Protein AF-0000000070583941 (afdb_homodimer)

Nearest PDB structures (foldseek):
  6p5a-assembly1_G  TM=8.541E-01  e=1.358E-01  Drosophila melanogaster
  6p5a-assembly1_G  TM=8.543E-01  e=1.408E-01  Drosophila melanogaster

Radius of gyration: 34.87 Å; Cα contacts (8 Å, |Δi|>4): 207; chains: 2; bounding box: 74×102×85 Å

Structure (mmCIF, N/CA/C/O backbone):
data_AF-0000000070583941-model_v1
#
loop_
_entity.id
_entity.type
_entity.pdbx_description
1 polymer 'Uncharacterized protein'
#
loop_
_atom_site.group_PDB
_atom_site.id
_atom_site.type_symbol
_atom_site.label_atom_id
_atom_site.label_alt_id
_atom_site.label_comp_id
_atom_site.label_asym_id
_atom_site.label_entity_id
_atom_site.label_seq_id
_atom_site.pdbx_PDB_ins_code
_atom_site.Cartn_x
_atom_site.Cartn_y
_atom_site.Cartn_z
_atom_site.occupancy
_atom_site.B_iso_or_equiv
_atom_site.auth_seq_id
_atom_site.auth_comp_id
_atom_site.auth_asym_id
_atom_site.auth_atom_id
_atom_site.pdbx_PDB_model_num
ATOM 1 N N . MET A 1 1 ? 38.812 -68.688 -1.025 1 43.75 1 MET A N 1
ATOM 2 C CA . MET A 1 1 ? 37.375 -68.5 -0.906 1 43.75 1 MET A CA 1
ATOM 3 C C . MET A 1 1 ? 36.906 -67.312 -1.745 1 43.75 1 MET A C 1
ATOM 5 O O . MET A 1 1 ? 37.312 -66.188 -1.486 1 43.75 1 MET A O 1
ATOM 9 N N . VAL A 1 2 ? 36.75 -67.562 -3.08 1 61.72 2 VAL A N 1
ATOM 10 C CA . VAL A 1 2 ? 36.406 -66.562 -4.082 1 61.72 2 VAL A CA 1
ATOM 11 C C . VAL A 1 2 ? 35.031 -65.938 -3.768 1 61.72 2 VAL A C 1
ATOM 13 O O . VAL A 1 2 ? 34.094 -66.688 -3.416 1 61.72 2 VAL A O 1
ATOM 16 N N . PRO A 1 3 ? 34.875 -64.688 -3.438 1 60.69 3 PRO A N 1
ATOM 17 C CA . PRO A 1 3 ? 33.562 -64.062 -3.195 1 60.69 3 PRO A CA 1
ATOM 18 C C . PRO A 1 3 ? 32.594 -64.25 -4.379 1 60.69 3 PRO A C 1
ATOM 20 O O . PRO A 1 3 ? 33 -64.062 -5.531 1 60.69 3 PRO A O 1
ATOM 23 N N . VAL A 1 4 ? 31.531 -65.125 -4.34 1 58.75 4 VAL A N 1
ATOM 24 C CA . VAL A 1 4 ? 30.438 -65.188 -5.309 1 58.75 4 VAL A CA 1
ATOM 25 C C . VAL A 1 4 ? 29.781 -63.844 -5.457 1 58.75 4 VAL A C 1
ATOM 27 O O . VAL A 1 4 ? 29.25 -63.281 -4.488 1 58.75 4 VAL A O 1
ATOM 30 N N . ILE A 1 5 ? 30.234 -63.062 -6.375 1 56.5 5 ILE A N 1
ATOM 31 C CA . ILE A 1 5 ? 29.5 -61.844 -6.742 1 56.5 5 ILE A CA 1
ATOM 32 C C . ILE A 1 5 ? 28.062 -62.188 -7.105 1 56.5 5 ILE A C 1
ATOM 34 O O . ILE A 1 5 ? 27.828 -62.906 -8.086 1 56.5 5 ILE A O 1
ATOM 38 N N . SER A 1 6 ? 27.156 -62.312 -6.156 1 54.44 6 SER A N 1
ATOM 39 C CA . SER A 1 6 ? 25.734 -62.312 -6.512 1 54.44 6 SER A CA 1
ATOM 40 C C . SER A 1 6 ? 25.406 -61.188 -7.477 1 54.44 6 SER A C 1
ATOM 42 O O . SER A 1 6 ? 25.484 -60 -7.113 1 54.44 6 SER A O 1
ATOM 44 N N . VAL A 1 7 ? 25.75 -61.312 -8.711 1 52.47 7 VAL A N 1
ATOM 45 C CA . VAL A 1 7 ? 25.172 -60.375 -9.656 1 52.47 7 VAL A CA 1
ATOM 46 C C . VAL A 1 7 ? 23.688 -60.188 -9.383 1 52.47 7 VAL A C 1
ATOM 48 O O . VAL A 1 7 ? 22.906 -61.125 -9.469 1 52.47 7 VAL A O 1
ATOM 51 N N . SER A 1 8 ? 23.328 -59.375 -8.453 1 52.53 8 SER A N 1
ATOM 52 C CA . SER A 1 8 ? 21.922 -58.938 -8.422 1 52.53 8 SER A CA 1
ATOM 53 C C . SER A 1 8 ? 21.359 -58.781 -9.836 1 52.53 8 SER A C 1
ATOM 55 O O . SER A 1 8 ? 21.859 -57.969 -10.617 1 52.53 8 SER A O 1
ATOM 57 N N . PHE A 1 9 ? 20.953 -59.906 -10.484 1 48.22 9 PHE A N 1
ATOM 58 C CA . PHE A 1 9 ? 20.172 -59.781 -11.703 1 48.22 9 PHE A CA 1
ATOM 59 C C . PHE A 1 9 ? 19.312 -58.531 -11.695 1 48.22 9 PHE A C 1
ATOM 61 O O . PHE A 1 9 ? 18.5 -58.344 -10.789 1 48.22 9 PHE A O 1
ATOM 68 N N . SER A 1 10 ? 19.875 -57.438 -11.984 1 53.38 10 SER A N 1
ATOM 69 C CA . SER A 1 10 ? 19.016 -56.312 -12.344 1 53.38 10 SER A CA 1
ATOM 70 C C . SER A 1 10 ? 17.672 -56.812 -12.875 1 53.38 10 SER A C 1
ATOM 72 O O . SER A 1 10 ? 17.625 -57.656 -13.773 1 53.38 10 SER A O 1
ATOM 74 N N . ALA A 1 11 ? 16.75 -57.125 -12.031 1 52.88 11 ALA A N 1
ATOM 75 C CA . ALA A 1 11 ? 15.398 -57.594 -12.359 1 52.88 11 ALA A CA 1
ATOM 76 C C . ALA A 1 11 ? 14.977 -57.094 -13.742 1 52.88 11 ALA A C 1
ATOM 78 O O . ALA A 1 11 ? 14.844 -55.906 -13.977 1 52.88 11 ALA A O 1
ATOM 79 N N . VAL A 1 12 ? 15.562 -57.562 -14.766 1 58.78 12 VAL A N 1
ATOM 80 C CA . VAL A 1 12 ? 15.117 -57.406 -16.141 1 58.78 12 VAL A CA 1
ATOM 81 C C . VAL A 1 12 ? 13.602 -57.219 -16.188 1 58.78 12 VAL A C 1
ATOM 83 O O . VAL A 1 12 ? 12.852 -58.125 -15.781 1 58.78 12 VAL A O 1
ATOM 86 N N . ARG A 1 13 ? 13.188 -56.125 -15.836 1 66.06 13 ARG A N 1
ATOM 87 C CA . ARG A 1 13 ? 11.758 -55.844 -15.766 1 66.06 13 ARG A CA 1
ATOM 88 C C . ARG A 1 13 ? 11.016 -56.438 -16.953 1 66.06 13 ARG A C 1
ATOM 90 O O . ARG A 1 13 ? 11.383 -56.188 -18.109 1 66.06 13 ARG A O 1
ATOM 97 N N . ARG A 1 14 ? 10.562 -57.594 -16.859 1 76.81 14 ARG A N 1
ATOM 98 C CA . ARG A 1 14 ? 9.734 -58.219 -17.891 1 76.81 14 ARG A CA 1
ATOM 99 C C . ARG A 1 14 ? 8.898 -57.156 -18.609 1 76.81 14 ARG A C 1
ATOM 101 O O . ARG A 1 14 ? 8.445 -56.188 -18 1 76.81 14 ARG A O 1
ATOM 108 N N . PRO A 1 15 ? 8.977 -57.281 -20.016 1 84.62 15 PRO A N 1
ATOM 109 C CA . PRO A 1 15 ? 8.141 -56.344 -20.75 1 84.62 15 PRO A CA 1
ATOM 110 C C . PRO A 1 15 ? 6.688 -56.344 -20.297 1 84.62 15 PRO A C 1
ATOM 112 O O . PRO A 1 15 ? 6.148 -57.406 -19.953 1 84.62 15 PRO A O 1
ATOM 115 N N . PRO A 1 16 ? 6.141 -55.281 -20.062 1 85.69 16 PRO A N 1
ATOM 116 C CA . PRO A 1 16 ? 4.754 -55.219 -19.609 1 85.69 16 PRO A CA 1
ATOM 117 C C . PRO A 1 16 ? 3.773 -55.906 -20.547 1 85.69 16 PRO A C 1
ATOM 119 O O . PRO A 1 16 ? 3.984 -55.906 -21.766 1 85.69 16 PRO A O 1
ATOM 122 N N . THR A 1 17 ? 2.898 -56.625 -19.969 1 91.88 17 THR A N 1
ATOM 123 C CA . THR A 1 17 ? 1.845 -57.281 -20.75 1 91.88 17 THR A CA 1
ATOM 124 C C . THR A 1 17 ? 0.888 -56.219 -21.328 1 91.88 17 THR A C 1
ATOM 126 O O . THR A 1 17 ? 0.939 -55.062 -20.953 1 91.88 17 THR A O 1
ATOM 129 N N . TYR A 1 18 ? 0.153 -56.625 -22.359 1 92.5 18 TYR A N 1
ATOM 130 C CA . TYR A 1 18 ? -0.849 -55.781 -22.984 1 92.5 18 TYR A CA 1
ATOM 131 C C . TYR A 1 18 ? -1.793 -55.188 -21.938 1 92.5 18 TYR A C 1
ATOM 133 O O . TYR A 1 18 ? -2.082 -54 -21.938 1 92.5 18 TYR A O 1
ATOM 141 N N . ASP A 1 19 ? -2.195 -56.062 -20.969 1 91.81 19 ASP A N 1
ATOM 142 C CA . ASP A 1 19 ? -3.123 -55.625 -19.922 1 91.81 19 ASP A CA 1
ATOM 143 C C . ASP A 1 19 ? -2.457 -54.625 -18.969 1 91.81 19 ASP A C 1
ATOM 145 O O . ASP A 1 19 ? -3.086 -53.656 -18.516 1 91.81 19 ASP A O 1
ATOM 149 N N . GLU A 1 20 ? -1.213 -54.875 -18.656 1 92.38 20 GLU A N 1
ATOM 150 C CA . GLU A 1 20 ? -0.464 -53.969 -17.797 1 92.38 20 GLU A CA 1
ATOM 151 C C . GLU A 1 20 ? -0.28 -52.594 -18.438 1 92.38 20 GLU A C 1
ATOM 153 O O . GLU A 1 20 ? -0.387 -51.562 -17.766 1 92.38 20 GLU A O 1
ATOM 158 N N . LEU A 1 21 ? -0.11 -52.562 -19.734 1 91.69 21 LEU A N 1
ATOM 159 C CA . LEU A 1 21 ? 0.068 -51.312 -20.484 1 91.69 21 LEU A CA 1
ATOM 160 C C . LEU A 1 21 ? -1.233 -50.531 -20.531 1 91.69 21 LEU A C 1
ATOM 162 O O . LEU A 1 21 ? -1.226 -49.281 -20.375 1 91.69 21 LEU A O 1
ATOM 166 N N . ARG A 1 22 ? -2.273 -51.281 -20.656 1 91.56 22 ARG A N 1
ATOM 167 C CA . ARG A 1 22 ? -3.582 -50.625 -20.672 1 91.56 22 ARG A CA 1
ATOM 168 C C . ARG A 1 22 ? -3.883 -49.969 -19.328 1 91.56 22 ARG A C 1
ATOM 170 O O . ARG A 1 22 ? -4.391 -48.844 -19.281 1 91.56 22 ARG A O 1
ATOM 177 N N . ARG A 1 23 ? -3.512 -50.656 -18.25 1 93.12 23 ARG A N 1
ATOM 178 C CA . ARG A 1 23 ? -3.713 -50.125 -16.922 1 93.12 23 ARG A CA 1
ATOM 179 C C . ARG A 1 23 ? -2.836 -48.906 -16.688 1 93.12 23 ARG A C 1
ATOM 181 O O . ARG A 1 23 ? -3.283 -47.906 -16.109 1 93.12 23 ARG A O 1
ATOM 188 N N . GLU A 1 24 ? -1.665 -48.969 -17.172 1 93.06 24 GLU A N 1
ATOM 189 C CA . GLU A 1 24 ? -0.729 -47.844 -17.016 1 93.06 24 GLU A CA 1
ATOM 190 C C . GLU A 1 24 ? -1.21 -46.625 -17.781 1 93.06 24 GLU A C 1
ATOM 192 O O . GLU A 1 24 ? -1.126 -45.5 -17.281 1 93.06 24 GLU A O 1
ATOM 197 N N . VAL A 1 25 ? -1.703 -46.812 -18.953 1 92.38 25 VAL A N 1
ATOM 198 C CA . VAL A 1 25 ? -2.219 -45.719 -19.766 1 92.38 25 VAL A CA 1
ATOM 199 C C . VAL A 1 25 ? -3.387 -45.062 -19.047 1 92.38 25 VAL A C 1
ATOM 201 O O . VAL A 1 25 ? -3.457 -43.812 -18.984 1 92.38 25 VAL A O 1
ATOM 204 N N . THR A 1 26 ? -4.227 -45.906 -18.5 1 92.81 26 THR A N 1
ATOM 205 C CA . THR A 1 26 ? -5.375 -45.375 -17.781 1 92.81 26 THR A CA 1
ATOM 206 C C . THR A 1 26 ? -4.926 -44.562 -16.578 1 92.81 26 THR A C 1
ATOM 208 O O . THR A 1 26 ? -5.445 -43.469 -16.328 1 92.81 26 THR A O 1
ATOM 211 N N . THR A 1 27 ? -3.939 -45.062 -15.844 1 93.5 27 THR A N 1
ATOM 212 C CA . THR A 1 27 ? -3.414 -44.406 -14.664 1 93.5 27 THR A CA 1
ATOM 213 C C . THR A 1 27 ? -2.752 -43.062 -15.047 1 93.5 27 THR A C 1
ATOM 215 O O . THR A 1 27 ? -2.984 -42.062 -14.406 1 93.5 27 THR A O 1
ATOM 218 N N . LEU A 1 28 ? -1.983 -43.062 -16.109 1 92.88 28 LEU A N 1
ATOM 219 C CA . LEU A 1 28 ? -1.271 -41.875 -16.547 1 92.88 28 LEU 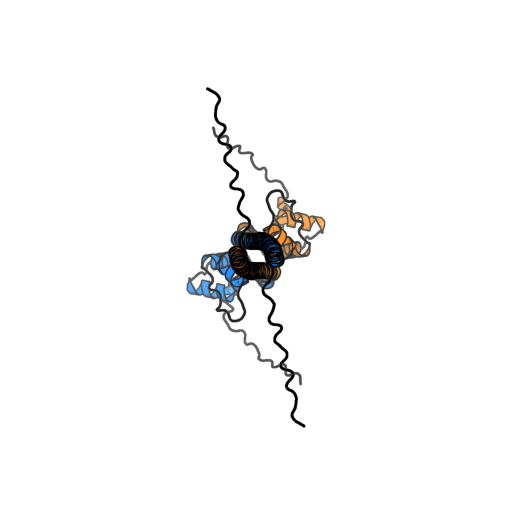A CA 1
ATOM 220 C C . LEU A 1 28 ? -2.244 -40.812 -17.062 1 92.88 28 LEU A C 1
ATOM 222 O O . LEU A 1 28 ? -2.029 -39.625 -16.859 1 92.88 28 LEU A O 1
ATOM 226 N N . LYS A 1 29 ? -3.307 -41.281 -17.688 1 93.19 29 LYS A N 1
ATOM 227 C CA . LYS A 1 29 ? -4.332 -40.344 -18.156 1 93.19 29 LYS A CA 1
ATOM 228 C C . LYS A 1 29 ? -5.027 -39.656 -16.969 1 93.19 29 LYS A C 1
ATOM 230 O O . LYS A 1 29 ? -5.266 -38.438 -17.016 1 93.19 29 LYS A O 1
ATOM 235 N N . GLN A 1 30 ? -5.293 -40.438 -15.945 1 94.69 30 GLN A N 1
ATOM 236 C CA . GLN A 1 30 ? -5.898 -39.875 -14.742 1 94.69 30 GLN A CA 1
ATOM 237 C C . GLN A 1 30 ? -4.949 -38.875 -14.062 1 94.69 30 GLN A C 1
ATOM 239 O O . GLN A 1 30 ? -5.367 -37.812 -13.641 1 94.69 30 GLN A O 1
ATOM 244 N N . GLN A 1 31 ? -3.686 -39.281 -13.977 1 92.38 31 GLN A N 1
ATOM 245 C CA . GLN A 1 31 ? -2.686 -38.406 -13.367 1 92.38 31 GLN A CA 1
ATOM 246 C C . GLN A 1 31 ? -2.564 -37.094 -14.141 1 92.38 31 GLN A C 1
ATOM 248 O O . GLN A 1 31 ? -2.463 -36 -13.539 1 92.38 31 GLN A O 1
ATOM 253 N N . SER A 1 32 ? -2.562 -37.219 -15.469 1 91.38 32 SER A N 1
ATOM 254 C CA . SER A 1 32 ? -2.461 -36.031 -16.312 1 91.38 32 SER A CA 1
ATOM 255 C C . SER A 1 32 ? -3.66 -35.094 -16.109 1 91.38 32 SER A C 1
ATOM 257 O O . SER A 1 32 ? -3.508 -33.875 -16.047 1 91.38 32 SER A O 1
ATOM 259 N N . ALA A 1 33 ? -4.809 -35.688 -15.945 1 93.44 33 ALA A N 1
ATOM 260 C CA . ALA A 1 33 ? -6.02 -34.906 -15.703 1 93.44 33 ALA A CA 1
ATOM 261 C C . ALA A 1 33 ? -5.949 -34.188 -14.352 1 93.44 33 ALA A C 1
ATOM 263 O O . ALA A 1 33 ? -6.34 -33.031 -14.242 1 93.44 33 ALA A O 1
ATOM 264 N N . ASP A 1 34 ? -5.363 -34.844 -13.359 1 94.44 34 ASP A N 1
ATOM 265 C CA . ASP A 1 34 ? -5.215 -34.25 -12.031 1 94.44 34 ASP A CA 1
ATOM 266 C C . ASP A 1 34 ? -4.211 -33.125 -12.055 1 94.44 34 ASP A C 1
ATOM 268 O O . ASP A 1 34 ? -4.457 -32.062 -11.461 1 94.44 34 ASP A O 1
ATOM 272 N N . LEU A 1 35 ? -3.15 -33.344 -12.797 1 91.56 35 LEU A N 1
ATOM 273 C CA . LEU A 1 35 ? -2.125 -32.312 -12.891 1 91.56 35 LEU A CA 1
ATOM 274 C C . LEU A 1 35 ? -2.662 -31.078 -13.602 1 91.56 35 LEU A C 1
ATOM 276 O O . LEU A 1 35 ? -2.354 -29.953 -13.211 1 91.56 35 LEU A O 1
ATOM 280 N N . ARG A 1 36 ? -3.523 -31.375 -14.586 1 91.38 36 ARG A N 1
ATOM 281 C CA . ARG A 1 36 ? -4.121 -30.266 -15.312 1 91.38 36 ARG A CA 1
ATOM 282 C C . ARG A 1 36 ? -5.07 -29.469 -14.422 1 91.38 36 ARG A C 1
ATOM 284 O O . ARG A 1 36 ? -5.113 -28.234 -14.484 1 91.38 36 ARG A O 1
ATOM 291 N N . ARG A 1 37 ? -5.758 -30.109 -13.555 1 93.31 37 ARG A N 1
ATOM 292 C CA . ARG A 1 37 ? -6.645 -29.453 -12.602 1 93.31 37 ARG A CA 1
ATOM 293 C C . ARG A 1 37 ? -5.848 -28.641 -11.586 1 93.31 37 ARG A C 1
ATOM 295 O O . ARG A 1 37 ? -6.207 -27.5 -11.281 1 93.31 37 ARG A O 1
ATOM 302 N N . ASP A 1 38 ? -4.73 -29.203 -11.188 1 89.25 38 ASP A N 1
ATOM 303 C CA . ASP A 1 38 ? -3.871 -28.531 -10.227 1 89.25 38 ASP A CA 1
ATOM 304 C C . ASP A 1 38 ? -3.268 -27.266 -10.828 1 89.25 38 ASP A C 1
ATOM 306 O O . ASP A 1 38 ? -3.186 -26.219 -10.164 1 89.25 38 ASP A O 1
ATOM 310 N N . ILE A 1 39 ? -2.906 -27.391 -12.07 1 87.12 39 ILE A N 1
ATOM 311 C CA . ILE A 1 39 ? -2.324 -26.25 -12.766 1 87.12 39 ILE A CA 1
ATOM 312 C C . ILE A 1 39 ? -3.365 -25.141 -12.891 1 87.12 39 ILE A C 1
ATOM 314 O O . ILE A 1 39 ? -3.061 -23.969 -12.664 1 87.12 39 ILE A O 1
ATOM 318 N N . CYS A 1 40 ? -4.57 -25.562 -13.219 1 87.94 40 CYS A N 1
ATOM 319 C CA . CYS A 1 40 ? -5.652 -24.594 -13.367 1 87.94 40 CYS A CA 1
ATOM 320 C C . CYS A 1 40 ? -5.93 -23.875 -12.047 1 87.94 40 CYS A C 1
ATOM 322 O O . CYS A 1 40 ? -6.078 -22.656 -12.016 1 87.94 40 CYS A O 1
ATOM 324 N N . GLU A 1 41 ? -5.875 -24.562 -10.961 1 88.75 41 GLU A N 1
ATOM 325 C CA . GLU A 1 41 ? -6.125 -23.984 -9.641 1 88.75 41 GLU A CA 1
ATOM 326 C C . GLU A 1 41 ? -4.992 -23.047 -9.227 1 88.75 41 GLU A C 1
ATOM 328 O O . GLU A 1 41 ? -5.238 -21.984 -8.68 1 88.75 41 GLU A O 1
ATOM 333 N N . ALA A 1 42 ? -3.822 -23.484 -9.562 1 84.06 42 ALA A N 1
ATOM 334 C CA . ALA A 1 42 ? -2.666 -22.656 -9.227 1 84.06 42 ALA A CA 1
ATOM 335 C C . ALA A 1 42 ? -2.666 -21.359 -10.039 1 84.06 42 ALA A C 1
ATOM 337 O O . ALA A 1 42 ? -2.326 -20.297 -9.516 1 84.06 42 ALA A O 1
ATOM 338 N N . ALA A 1 43 ? -3.088 -21.516 -11.219 1 84.31 43 ALA A N 1
ATOM 339 C CA . ALA A 1 43 ? -3.156 -20.344 -12.094 1 84.31 43 ALA A CA 1
ATOM 340 C C . ALA A 1 43 ? -4.223 -19.359 -11.617 1 84.31 43 ALA A C 1
ATOM 342 O O . ALA A 1 43 ? -4.02 -18.156 -11.656 1 84.31 43 ALA A O 1
ATOM 343 N N . ARG A 1 44 ? -5.293 -19.906 -11.141 1 87.94 44 ARG A N 1
ATOM 344 C CA . ARG A 1 44 ? -6.371 -19.062 -10.617 1 87.94 44 ARG A CA 1
ATOM 345 C C . ARG A 1 44 ? -5.93 -18.328 -9.359 1 87.94 44 ARG A C 1
ATOM 347 O O . ARG A 1 44 ? -6.211 -17.141 -9.203 1 87.94 44 ARG A O 1
ATOM 354 N N . GLN A 1 45 ? -5.238 -18.953 -8.547 1 85 45 GLN A N 1
ATOM 355 C CA . GLN A 1 45 ? -4.754 -18.344 -7.316 1 85 45 GLN A CA 1
ATOM 356 C C . GLN A 1 45 ? -3.732 -17.25 -7.613 1 85 45 GLN A C 1
ATOM 358 O O . GLN A 1 45 ? -3.777 -16.172 -7.016 1 85 45 GLN A O 1
ATOM 363 N N . ALA A 1 46 ? -2.826 -17.594 -8.547 1 84.19 46 ALA A N 1
ATOM 364 C CA . ALA A 1 46 ? -1.822 -16.609 -8.938 1 84.19 46 ALA A CA 1
ATOM 365 C C . ALA A 1 46 ? -2.479 -15.352 -9.5 1 84.19 46 ALA A C 1
ATOM 367 O O . ALA A 1 46 ? -2.053 -14.234 -9.203 1 84.19 46 ALA A O 1
ATOM 368 N N . ALA A 1 47 ? -3.486 -15.531 -10.25 1 88.62 47 ALA A N 1
ATOM 369 C CA . ALA A 1 47 ? -4.199 -14.406 -10.836 1 88.62 47 ALA A CA 1
ATOM 370 C C . ALA A 1 47 ? -4.879 -13.562 -9.758 1 88.62 47 ALA A C 1
ATOM 372 O O . ALA A 1 47 ? -4.875 -12.328 -9.828 1 88.62 47 ALA A O 1
ATOM 373 N N . ARG A 1 48 ? -5.375 -14.227 -8.789 1 89.5 48 ARG A N 1
ATOM 374 C CA . ARG A 1 48 ? -6.055 -13.547 -7.695 1 89.5 48 ARG A CA 1
ATOM 375 C C . ARG A 1 48 ? -5.078 -12.688 -6.891 1 89.5 48 ARG A C 1
ATOM 377 O O . ARG A 1 48 ? -5.371 -11.539 -6.574 1 89.5 48 ARG A O 1
ATOM 384 N N . VAL A 1 49 ? -3.973 -13.234 -6.664 1 87.88 49 VAL A N 1
ATOM 385 C CA . VAL A 1 49 ? -2.998 -12.531 -5.84 1 87.88 49 VAL A CA 1
ATOM 386 C C . VAL A 1 49 ? -2.385 -11.383 -6.633 1 87.88 49 VAL A C 1
ATOM 388 O O . VAL A 1 49 ? -2.143 -10.305 -6.086 1 87.88 49 VAL A O 1
ATOM 391 N N . LYS A 1 50 ? -2.195 -11.641 -7.859 1 89.19 50 LYS A N 1
ATOM 392 C CA . LYS A 1 50 ? -1.691 -10.578 -8.719 1 89.19 50 LYS A CA 1
ATOM 393 C C . LYS A 1 50 ? -2.672 -9.406 -8.781 1 89.19 50 LYS A C 1
ATOM 395 O O . LYS A 1 50 ? -2.264 -8.242 -8.75 1 89.19 50 LYS A O 1
ATOM 400 N N . ALA A 1 51 ? -3.867 -9.727 -8.867 1 90.69 51 ALA A N 1
ATOM 401 C CA . ALA A 1 51 ? -4.902 -8.695 -8.898 1 90.69 51 ALA A CA 1
ATOM 402 C C . ALA A 1 51 ? -4.945 -7.93 -7.578 1 90.69 51 ALA A C 1
ATOM 404 O O . ALA A 1 51 ? -5.109 -6.707 -7.57 1 90.69 51 ALA A O 1
ATOM 405 N N . ALA A 1 52 ? -4.766 -8.609 -6.539 1 87.44 52 ALA A N 1
ATOM 406 C CA . ALA A 1 52 ? -4.75 -7.977 -5.227 1 87.44 52 ALA A CA 1
ATOM 407 C C . ALA A 1 52 ? -3.568 -7.016 -5.094 1 87.44 52 ALA A C 1
ATOM 409 O O . ALA A 1 52 ? -3.715 -5.91 -4.566 1 87.44 52 ALA A O 1
ATOM 410 N N . LEU A 1 53 ? -2.502 -7.383 -5.594 1 87.44 53 LEU A N 1
ATOM 411 C CA . LEU A 1 53 ? -1.315 -6.535 -5.566 1 87.44 53 LEU A CA 1
ATOM 412 C C . LEU A 1 53 ? -1.522 -5.281 -6.414 1 87.44 53 LEU A C 1
ATOM 414 O O . LEU A 1 53 ? -1.16 -4.18 -6 1 87.44 53 LEU A O 1
ATOM 418 N N . SER A 1 54 ? -2.086 -5.543 -7.531 1 89.62 54 SER A N 1
ATOM 419 C CA . SER A 1 54 ? -2.359 -4.422 -8.422 1 89.62 54 SER A CA 1
ATOM 420 C C . SER A 1 54 ? -3.338 -3.438 -7.789 1 89.62 54 SER A C 1
ATOM 422 O O . SER A 1 54 ? -3.152 -2.221 -7.883 1 89.62 54 SER A O 1
ATOM 424 N N . ARG A 1 55 ? -4.309 -3.938 -7.137 1 88.25 55 ARG A N 1
ATOM 425 C CA . ARG A 1 55 ? -5.297 -3.094 -6.473 1 88.25 55 ARG A CA 1
ATOM 426 C C . ARG A 1 55 ? -4.66 -2.287 -5.344 1 88.25 55 ARG A C 1
ATOM 428 O O . ARG A 1 55 ? -4.953 -1.103 -5.18 1 88.25 55 ARG A O 1
ATOM 435 N N . GLN A 1 56 ? -3.889 -2.904 -4.605 1 86.69 56 GLN A N 1
ATOM 436 C CA . GLN A 1 56 ? -3.195 -2.227 -3.516 1 86.69 56 GLN A CA 1
ATOM 437 C C . GLN A 1 56 ? -2.295 -1.112 -4.043 1 86.69 56 GLN A C 1
ATOM 439 O O . GLN A 1 56 ? -2.244 -0.024 -3.469 1 86.69 56 GLN A O 1
ATOM 444 N N . SER A 1 57 ? -1.621 -1.407 -5.121 1 86.88 57 SER A N 1
ATOM 445 C CA . SER A 1 57 ? -0.75 -0.413 -5.738 1 86.88 57 SER A CA 1
ATOM 446 C C . SER A 1 57 ? -1.552 0.774 -6.262 1 86.88 57 SER A C 1
ATOM 448 O O . SER A 1 57 ? -1.116 1.922 -6.148 1 86.88 57 SER A O 1
ATOM 450 N N . GLU A 1 58 ? -2.668 0.463 -6.797 1 89.62 58 GLU A N 1
ATOM 451 C CA . GLU A 1 58 ? -3.547 1.513 -7.305 1 89.62 58 GLU A CA 1
ATOM 452 C C . GLU A 1 58 ? -4.047 2.408 -6.176 1 89.62 58 GLU A C 1
ATOM 454 O O . GLU A 1 58 ? -4.117 3.629 -6.328 1 89.62 58 GLU A O 1
ATOM 459 N N . ARG A 1 59 ? -4.32 1.858 -5.094 1 88.31 59 ARG A N 1
ATOM 460 C CA . ARG A 1 59 ? -4.809 2.605 -3.941 1 88.31 59 ARG A CA 1
ATOM 461 C C . ARG A 1 59 ? -3.727 3.523 -3.385 1 88.31 59 ARG A C 1
ATOM 463 O O . ARG A 1 59 ? -4.012 4.652 -2.975 1 88.31 59 ARG A O 1
ATOM 470 N N . LEU A 1 60 ? -2.498 3.037 -3.428 1 90.19 60 LEU A N 1
ATOM 471 C CA . LEU A 1 60 ? -1.384 3.865 -2.98 1 90.19 60 LEU A CA 1
ATOM 472 C C . LEU A 1 60 ? -1.212 5.078 -3.887 1 90.19 60 LEU A C 1
ATOM 474 O O . LEU A 1 60 ? -0.905 6.176 -3.412 1 90.19 60 LEU A O 1
ATOM 478 N N . SER A 1 61 ? -1.526 4.836 -5.082 1 91.19 61 SER A N 1
ATOM 479 C CA . SER A 1 61 ? -1.312 5.895 -6.062 1 91.19 61 SER A CA 1
ATOM 480 C C . SER A 1 61 ? -2.389 6.973 -5.957 1 91.19 61 SER A C 1
ATOM 482 O O . SER A 1 61 ? -2.246 8.055 -6.523 1 91.19 61 SER A O 1
ATOM 484 N N . HIS A 1 62 ? -3.424 6.715 -5.176 1 90.06 62 HIS A N 1
ATOM 485 C CA . HIS A 1 62 ? -4.48 7.703 -4.984 1 90.06 62 HIS A CA 1
ATOM 486 C C . HIS A 1 62 ? -4.008 8.852 -4.098 1 90.06 62 HIS A C 1
ATOM 488 O O . HIS A 1 62 ? -4.523 9.969 -4.195 1 90.06 62 HIS A O 1
ATOM 494 N N . PHE A 1 63 ? -2.945 8.461 -3.283 1 94.12 63 PHE A N 1
ATOM 495 C CA . PHE A 1 63 ? -2.584 9.547 -2.373 1 94.12 63 PHE A CA 1
ATOM 496 C C . PHE A 1 63 ? -1.07 9.68 -2.273 1 94.12 63 PHE A C 1
ATOM 498 O O . PHE A 1 63 ? -0.567 10.664 -1.718 1 94.12 63 PHE A O 1
ATOM 505 N N . LEU A 1 64 ? -0.37 8.719 -2.826 1 95.69 64 LEU A N 1
ATOM 506 C CA . LEU A 1 64 ? 1.084 8.828 -2.863 1 95.69 64 LEU A CA 1
ATOM 507 C C . LEU A 1 64 ? 1.581 8.984 -4.297 1 95.69 64 LEU A C 1
ATOM 509 O O . LEU A 1 64 ? 1.119 8.281 -5.199 1 95.69 64 LEU A O 1
ATOM 513 N N . ARG A 1 65 ? 2.502 9.891 -4.41 1 95.94 65 ARG A N 1
ATOM 514 C CA . ARG A 1 65 ? 3.193 10 -5.691 1 95.94 65 ARG A CA 1
ATOM 515 C C . ARG A 1 65 ? 4.238 8.898 -5.844 1 95.94 65 ARG A C 1
ATOM 517 O O . ARG A 1 65 ? 4.586 8.227 -4.875 1 95.94 65 ARG A O 1
ATOM 524 N N . ALA A 1 66 ? 4.773 8.805 -7.078 1 93.94 66 ALA A N 1
ATOM 525 C CA . ALA A 1 66 ? 5.676 7.707 -7.406 1 93.94 66 ALA A CA 1
ATOM 526 C C . ALA A 1 66 ? 6.926 7.742 -6.535 1 93.94 66 ALA A C 1
ATOM 528 O O . ALA A 1 66 ? 7.418 6.699 -6.098 1 93.94 66 ALA A O 1
ATOM 529 N N . ASP A 1 67 ? 7.43 8.891 -6.336 1 96.5 67 ASP A N 1
ATOM 530 C CA . ASP A 1 67 ? 8.641 8.992 -5.523 1 96.5 67 ASP A CA 1
ATOM 531 C C . ASP A 1 67 ? 8.352 8.648 -4.062 1 96.5 67 ASP A C 1
ATOM 533 O O . ASP A 1 67 ? 9.211 8.094 -3.371 1 96.5 67 ASP A O 1
ATOM 537 N N . GLN A 1 68 ? 7.168 8.906 -3.615 1 96.19 68 GLN A N 1
ATOM 538 C CA . GLN A 1 68 ? 6.781 8.531 -2.26 1 96.19 68 GLN A CA 1
ATOM 539 C C . GLN A 1 68 ? 6.648 7.02 -2.123 1 96.19 68 GLN A C 1
ATOM 541 O O . GLN A 1 68 ? 7.07 6.441 -1.118 1 96.19 68 GLN A O 1
ATOM 546 N N . VAL A 1 69 ? 6.113 6.445 -3.139 1 93.12 69 VAL A N 1
ATOM 547 C CA . VAL A 1 69 ? 5.984 4.992 -3.148 1 93.12 69 VAL A CA 1
ATOM 548 C C . VAL A 1 69 ? 7.367 4.348 -3.186 1 93.12 69 VAL A C 1
ATOM 550 O O . VAL A 1 69 ? 7.613 3.35 -2.502 1 93.12 69 VAL A O 1
ATOM 553 N N . GLU A 1 70 ? 8.258 4.918 -3.947 1 91.44 70 GLU A N 1
ATOM 554 C CA . GLU A 1 70 ? 9.625 4.426 -4.004 1 91.44 70 GLU A CA 1
ATOM 555 C C . GLU A 1 70 ? 10.289 4.465 -2.629 1 91.44 70 GLU A C 1
ATOM 557 O O . GLU A 1 70 ? 11.008 3.537 -2.254 1 91.44 70 GLU A O 1
ATOM 562 N N . ARG A 1 71 ? 10.023 5.488 -1.932 1 93.06 71 ARG A N 1
ATOM 563 C CA . ARG A 1 71 ? 10.562 5.625 -0.583 1 93.06 71 ARG A CA 1
ATOM 564 C C . ARG A 1 71 ? 10.062 4.504 0.323 1 93.06 71 ARG A C 1
ATOM 566 O O . ARG A 1 71 ? 10.797 4.012 1.18 1 93.06 71 ARG A O 1
ATOM 573 N N . LEU A 1 72 ? 8.828 4.098 0.137 1 89.38 72 LEU A N 1
ATOM 574 C CA . LEU A 1 72 ? 8.195 3.074 0.96 1 89.38 72 LEU A CA 1
ATOM 575 C C . LEU A 1 72 ? 8.836 1.71 0.719 1 89.38 72 LEU A C 1
ATOM 577 O O . LEU A 1 72 ? 8.914 0.888 1.635 1 89.38 72 LEU A O 1
ATOM 581 N N . VAL A 1 73 ? 9.25 1.538 -0.464 1 83.94 73 VAL A N 1
ATOM 582 C CA . VAL A 1 73 ? 9.719 0.204 -0.819 1 83.94 73 VAL A CA 1
ATOM 583 C C . VAL A 1 73 ? 11.242 0.16 -0.746 1 83.94 73 VAL A C 1
ATOM 585 O O . VAL A 1 73 ? 11.852 -0.882 -0.996 1 83.94 73 VAL A O 1
ATOM 588 N N . GLN A 1 74 ? 11.836 1.23 -0.365 1 86.81 74 GLN A N 1
ATOM 589 C CA . GLN A 1 74 ? 13.289 1.348 -0.314 1 86.81 74 GLN A CA 1
ATOM 590 C C . GLN A 1 74 ? 13.883 0.375 0.699 1 86.81 74 GLN A C 1
ATOM 592 O O . GLN A 1 74 ? 13.359 0.219 1.803 1 86.81 74 GLN A O 1
ATOM 597 N N . LEU A 1 75 ? 14.875 -0.266 0.254 1 81.44 75 LEU A N 1
ATOM 598 C CA . LEU A 1 75 ? 15.609 -1.178 1.125 1 81.44 75 LEU A CA 1
ATOM 599 C C . LEU A 1 75 ? 16.922 -0.551 1.589 1 81.44 75 LEU A C 1
ATOM 601 O O . LEU A 1 75 ? 17.406 0.407 0.982 1 81.44 75 LEU A O 1
ATOM 605 N N . PRO A 1 76 ? 17.328 -1.057 2.764 1 84.69 76 PRO A N 1
ATOM 606 C CA . PRO A 1 76 ? 18.641 -0.568 3.191 1 84.69 76 PRO A CA 1
ATOM 607 C C . PRO A 1 76 ? 19.734 -0.792 2.141 1 84.69 76 PRO A C 1
ATOM 609 O O . PRO A 1 76 ? 19.812 -1.869 1.544 1 84.69 76 PRO A O 1
ATOM 612 N N . GLY A 1 77 ? 20.453 0.11 1.736 1 88.81 77 GLY A N 1
ATOM 613 C CA . GLY A 1 77 ? 21.516 -0.011 0.752 1 88.81 77 GLY A CA 1
ATOM 614 C C . GLY A 1 77 ? 21.156 0.591 -0.593 1 88.81 77 GLY A C 1
ATOM 615 O O . GLY A 1 77 ? 22.031 0.83 -1.427 1 88.81 77 GLY A O 1
ATOM 616 N N . ASP A 1 78 ? 19.875 0.701 -0.719 1 88.19 78 ASP A N 1
ATOM 617 C CA . ASP A 1 78 ? 19.469 1.334 -1.965 1 88.19 78 ASP A CA 1
ATOM 618 C C . ASP A 1 78 ? 19.938 2.785 -2.031 1 88.19 78 ASP A C 1
ATOM 620 O O . ASP A 1 78 ? 20.172 3.414 -0.997 1 88.19 78 ASP A O 1
ATOM 624 N N . ALA A 1 79 ? 20.078 3.203 -3.203 1 90.62 79 ALA A N 1
ATOM 625 C CA . ALA A 1 79 ? 20.328 4.633 -3.381 1 90.62 79 ALA A CA 1
ATOM 626 C C . ALA A 1 79 ? 19.188 5.465 -2.822 1 90.62 79 ALA A C 1
ATOM 628 O O . ALA A 1 79 ? 18.031 5.035 -2.84 1 90.62 79 ALA A O 1
ATOM 629 N N . PRO A 1 80 ? 19.531 6.637 -2.342 1 90.06 80 PRO A N 1
ATOM 630 C CA . PRO A 1 80 ? 18.469 7.5 -1.82 1 90.06 80 PRO A CA 1
ATOM 631 C C . PRO A 1 80 ? 17.438 7.883 -2.885 1 90.06 80 PRO A C 1
ATOM 633 O O . PRO A 1 80 ? 17.781 8.023 -4.062 1 90.06 80 PRO A O 1
ATOM 636 N N . VAL A 1 81 ? 16.25 7.996 -2.465 1 92.75 81 VAL A N 1
ATOM 637 C CA . VAL A 1 81 ? 15.164 8.375 -3.352 1 92.75 81 VAL A CA 1
ATOM 638 C C . VAL A 1 81 ? 15.344 9.82 -3.814 1 92.75 81 VAL A C 1
ATOM 640 O O . VAL A 1 81 ? 15.734 10.68 -3.027 1 92.75 81 VAL A O 1
ATOM 643 N N . ARG A 1 82 ? 15.094 10.008 -5.168 1 94.12 82 ARG A N 1
ATOM 644 C CA . ARG A 1 82 ? 15.055 11.359 -5.707 1 94.12 82 ARG A CA 1
ATOM 645 C C . ARG A 1 82 ? 13.641 11.93 -5.672 1 94.12 82 ARG A C 1
ATOM 647 O O . ARG A 1 82 ? 12.789 11.539 -6.477 1 94.12 82 ARG A O 1
ATOM 654 N N . TRP A 1 83 ? 13.453 12.898 -4.812 1 97.69 83 TRP A N 1
ATOM 655 C CA . TRP A 1 83 ? 12.125 13.492 -4.664 1 97.69 83 TRP A CA 1
ATOM 656 C C . TRP A 1 83 ? 11.781 14.367 -5.867 1 97.69 83 TRP A C 1
ATOM 658 O O . TRP A 1 83 ? 12.633 15.117 -6.355 1 97.69 83 TRP A O 1
ATOM 668 N N . THR A 1 84 ? 10.648 14.211 -6.355 1 96.94 84 THR A N 1
ATOM 669 C CA . THR A 1 84 ? 10.188 15.047 -7.457 1 96.94 84 THR A CA 1
ATOM 670 C C . THR A 1 84 ? 9.766 16.422 -6.953 1 96.94 84 THR A C 1
ATOM 672 O O . THR A 1 84 ? 9.438 16.578 -5.773 1 96.94 84 THR A O 1
ATOM 675 N N . GLU A 1 85 ? 9.727 17.406 -7.828 1 96.62 85 GLU A N 1
ATOM 676 C CA . GLU A 1 85 ? 9.359 18.781 -7.449 1 96.62 85 GLU A CA 1
ATOM 677 C C . GLU A 1 85 ? 7.93 18.844 -6.93 1 96.62 85 GLU A C 1
ATOM 679 O O . GLU A 1 85 ? 7.66 19.5 -5.918 1 96.62 85 GLU A O 1
ATOM 684 N N . PRO A 1 86 ? 7.016 18.109 -7.555 1 96.75 86 PRO A N 1
ATOM 685 C CA . PRO A 1 86 ? 5.648 18.172 -7.027 1 96.75 86 PRO A CA 1
ATOM 686 C C . PRO A 1 86 ? 5.551 17.672 -5.586 1 96.75 86 PRO A C 1
ATOM 688 O O . PRO A 1 86 ? 4.84 18.266 -4.773 1 96.75 86 PRO A O 1
ATOM 691 N N . THR A 1 87 ? 6.297 16.688 -5.25 1 97.94 87 THR A N 1
ATOM 692 C CA . THR A 1 87 ? 6.285 16.156 -3.889 1 97.94 87 THR A CA 1
ATOM 693 C C . THR A 1 87 ? 6.941 17.141 -2.924 1 97.94 87 THR A C 1
ATOM 695 O O . THR A 1 87 ? 6.449 17.344 -1.812 1 97.94 87 THR A O 1
ATOM 698 N N . LEU A 1 88 ? 7.984 17.734 -3.369 1 97.62 88 LEU A N 1
ATOM 699 C CA . LEU A 1 88 ? 8.68 18.719 -2.533 1 97.62 88 LEU A CA 1
ATOM 700 C C . LEU A 1 88 ? 7.812 19.938 -2.281 1 97.62 88 LEU A C 1
ATOM 702 O O . LEU A 1 88 ? 7.77 20.453 -1.163 1 97.62 88 LEU A O 1
ATOM 706 N N . ARG A 1 89 ? 7.105 20.312 -3.238 1 95.88 89 ARG A N 1
ATOM 707 C CA . ARG A 1 89 ? 6.219 21.453 -3.094 1 95.88 89 ARG A CA 1
ATOM 708 C C . ARG A 1 89 ? 5.055 21.141 -2.162 1 95.88 89 ARG A C 1
ATOM 710 O O . ARG A 1 89 ? 4.668 21.969 -1.334 1 95.88 89 ARG A O 1
ATOM 717 N N . PHE A 1 90 ? 4.562 19.953 -2.352 1 97.31 90 PHE A N 1
ATOM 718 C CA . PHE A 1 90 ? 3.502 19.484 -1.468 1 97.31 90 PHE A CA 1
ATOM 719 C C . PHE A 1 90 ? 3.973 19.469 -0.019 1 97.31 90 PHE A C 1
ATOM 721 O O . PHE A 1 90 ? 3.285 19.984 0.869 1 97.31 90 PHE A O 1
ATOM 728 N N . ALA A 1 91 ? 5.137 18.922 0.156 1 97.69 91 ALA A N 1
ATOM 729 C CA . ALA A 1 91 ? 5.727 18.828 1.487 1 97.69 91 ALA A CA 1
ATOM 730 C C . ALA A 1 91 ? 5.988 20.219 2.068 1 97.69 91 ALA A C 1
ATOM 732 O O . ALA A 1 91 ? 5.715 20.469 3.246 1 97.69 91 ALA A O 1
ATOM 733 N N . LEU A 1 92 ? 6.434 21.062 1.249 1 96.25 92 LEU A N 1
ATOM 734 C CA . LEU A 1 92 ? 6.711 22.422 1.679 1 96.25 92 LEU A CA 1
ATOM 735 C C . LEU A 1 92 ? 5.422 23.156 2.059 1 96.25 92 LEU A C 1
ATOM 737 O O . LEU A 1 92 ? 5.41 23.953 2.99 1 96.25 92 LEU A O 1
ATOM 741 N N . ASP A 1 93 ? 4.379 22.828 1.372 1 96.25 93 ASP A N 1
ATOM 742 C CA . ASP A 1 93 ? 3.086 23.422 1.685 1 96.25 93 ASP A CA 1
ATOM 743 C C . ASP A 1 93 ? 2.621 23.031 3.084 1 96.25 93 ASP A C 1
ATOM 745 O O . ASP A 1 93 ? 2.109 23.875 3.832 1 96.25 93 ASP A O 1
ATOM 749 N N . ILE A 1 94 ? 2.828 21.859 3.387 1 96.88 94 ILE A N 1
ATOM 750 C CA . ILE A 1 94 ? 2.461 21.406 4.719 1 96.88 94 ILE A CA 1
ATOM 751 C C . ILE A 1 94 ? 3.381 22.031 5.758 1 96.88 94 ILE A C 1
ATOM 753 O O . ILE A 1 94 ? 2.918 22.516 6.793 1 96.88 94 ILE A O 1
ATOM 757 N N . TYR A 1 95 ? 4.629 22.109 5.418 1 96.81 95 TYR A N 1
ATOM 758 C CA . TYR A 1 95 ? 5.609 22.672 6.34 1 96.81 95 TYR A CA 1
ATOM 759 C C . TYR A 1 95 ? 5.34 24.156 6.59 1 96.81 95 TYR A C 1
ATOM 761 O O . TYR A 1 95 ? 5.461 24.625 7.719 1 96.81 95 TYR A O 1
ATOM 769 N N . ARG A 1 96 ? 4.961 24.797 5.555 1 95.12 96 ARG A N 1
ATOM 770 C CA . ARG A 1 96 ? 4.633 26.203 5.668 1 95.12 96 ARG A CA 1
ATOM 771 C C . ARG A 1 96 ? 3.465 26.422 6.625 1 95.12 96 ARG A C 1
ATOM 773 O O . ARG A 1 96 ? 3.426 27.422 7.352 1 95.12 96 ARG A O 1
ATOM 780 N N . CYS A 1 97 ? 2.613 25.484 6.547 1 95.12 97 CYS A N 1
ATOM 781 C CA . CYS A 1 97 ? 1.459 25.578 7.434 1 95.12 97 CYS A CA 1
ATOM 782 C C . CYS A 1 97 ? 1.865 25.359 8.883 1 95.12 97 CYS A C 1
ATOM 784 O O . CYS A 1 97 ? 1.446 26.109 9.773 1 95.12 97 CYS A O 1
ATOM 786 N N . SER A 1 98 ? 2.68 24.328 9.062 1 95.69 98 SER A N 1
ATOM 787 C CA . SER A 1 98 ? 3.117 24.016 10.422 1 95.69 98 SER A CA 1
ATOM 788 C C . SER A 1 98 ? 4.301 23.062 10.422 1 95.69 98 SER A C 1
ATOM 790 O O . SER A 1 98 ? 4.141 21.875 10.141 1 95.69 98 SER A O 1
ATOM 792 N N . PRO A 1 99 ? 5.418 23.547 10.844 1 96.38 99 PRO A N 1
ATOM 793 C CA . PRO A 1 99 ? 6.559 22.641 11 1 96.38 99 PRO A CA 1
ATOM 794 C C . PRO A 1 99 ? 6.285 21.5 11.984 1 96.38 99 PRO A C 1
ATOM 796 O O . PRO A 1 99 ? 6.73 20.375 11.773 1 96.38 99 PRO A O 1
ATOM 799 N N . LYS A 1 100 ? 5.508 21.828 12.953 1 96 100 LYS A N 1
ATOM 800 C CA . LYS A 1 100 ? 5.195 20.812 13.961 1 96 100 LYS A CA 1
ATOM 801 C C . LYS A 1 100 ? 4.344 19.703 13.367 1 96 100 LYS A C 1
ATOM 803 O O . LYS A 1 100 ? 4.598 18.516 13.625 1 96 100 LYS A O 1
ATOM 808 N N . ALA A 1 101 ? 3.381 20.047 12.594 1 96.75 101 ALA A N 1
ATOM 809 C CA . ALA A 1 101 ? 2.541 19.062 11.93 1 96.75 101 ALA A CA 1
ATOM 810 C C . ALA A 1 101 ? 3.373 18.172 11.016 1 96.75 101 ALA A C 1
ATOM 812 O O . ALA A 1 101 ? 3.211 16.938 11.016 1 96.75 101 ALA A O 1
ATOM 813 N N . TYR A 1 102 ? 4.254 18.828 10.328 1 97.69 102 TYR A N 1
ATOM 814 C CA . TYR A 1 102 ? 5.102 18.094 9.398 1 97.69 102 TYR A CA 1
ATOM 815 C C . TYR A 1 102 ? 5.996 17.094 10.133 1 97.69 102 TYR A C 1
ATOM 817 O O . TYR A 1 102 ? 6.113 15.938 9.727 1 97.69 102 TYR A O 1
ATOM 825 N N . ARG A 1 103 ? 6.52 17.531 11.203 1 97 103 ARG A N 1
ATOM 826 C CA . ARG A 1 103 ? 7.398 16.672 11.992 1 97 103 ARG A CA 1
ATOM 827 C C . ARG A 1 103 ? 6.621 15.516 12.617 1 97 103 ARG A C 1
ATOM 829 O O . ARG A 1 103 ? 7.148 14.414 12.766 1 97 103 ARG A O 1
ATOM 836 N N . THR A 1 104 ? 5.406 15.789 12.961 1 96.94 104 THR A N 1
ATOM 837 C CA . THR A 1 104 ? 4.543 14.742 13.5 1 96.94 104 THR A CA 1
ATOM 838 C C . THR A 1 104 ? 4.324 13.641 12.469 1 96.94 104 THR A C 1
ATOM 840 O O . THR A 1 104 ? 4.359 12.461 12.797 1 96.94 104 THR A O 1
ATOM 843 N N . MET A 1 105 ? 4.203 14.008 11.242 1 97.12 105 MET A N 1
ATOM 844 C CA . MET A 1 105 ? 4.012 13.047 10.164 1 97.12 105 MET A CA 1
ATOM 845 C C . MET A 1 105 ? 5.289 12.242 9.922 1 97.12 105 MET A C 1
ATOM 847 O O . MET A 1 105 ? 5.234 11.031 9.719 1 97.12 105 MET A O 1
ATOM 851 N N . LEU A 1 106 ? 6.391 12.953 9.938 1 96.81 106 LEU A N 1
ATOM 852 C CA . LEU A 1 106 ? 7.664 12.273 9.758 1 96.81 106 LEU A CA 1
ATOM 853 C C . LEU A 1 106 ? 7.91 11.273 10.883 1 96.81 106 LEU A C 1
ATOM 855 O O . LEU A 1 106 ? 8.383 10.164 10.641 1 96.81 106 LEU A O 1
ATOM 859 N N . ALA A 1 107 ? 7.562 11.695 12.031 1 96.38 107 ALA A N 1
ATOM 860 C CA . ALA A 1 107 ? 7.734 10.828 13.195 1 96.38 107 ALA A CA 1
ATOM 861 C C . ALA A 1 107 ? 6.867 9.578 13.086 1 96.38 107 ALA A C 1
ATOM 863 O O . ALA A 1 107 ? 7.227 8.516 13.602 1 96.38 107 ALA A O 1
ATOM 864 N N . ALA A 1 108 ? 5.742 9.773 12.406 1 96.12 108 ALA A N 1
ATOM 865 C CA . ALA A 1 108 ? 4.844 8.648 12.188 1 96.12 108 ALA A CA 1
ATOM 866 C C . ALA A 1 108 ? 5.258 7.84 10.961 1 96.12 108 ALA A C 1
ATOM 868 O O . ALA A 1 108 ? 4.543 6.926 10.539 1 96.12 108 ALA A O 1
ATOM 869 N N . HIS A 1 109 ? 6.359 8.211 10.297 1 95.38 109 HIS A N 1
ATOM 870 C CA . HIS A 1 109 ? 7.047 7.469 9.242 1 95.38 109 HIS A CA 1
ATOM 871 C C . HIS A 1 109 ? 6.312 7.602 7.91 1 95.38 109 HIS A C 1
ATOM 873 O O . HIS A 1 109 ? 6.438 6.738 7.039 1 95.38 109 HIS A O 1
ATOM 879 N N . TYR A 1 110 ? 5.492 8.648 7.824 1 96.94 110 TYR A N 1
ATOM 880 C CA . TYR A 1 110 ? 4.961 8.922 6.492 1 96.94 110 TYR A CA 1
ATOM 881 C C . TYR A 1 110 ? 6.086 9.141 5.488 1 96.94 110 TYR A C 1
ATOM 883 O O . TYR A 1 110 ? 7.125 9.719 5.824 1 96.94 110 TYR A O 1
ATOM 891 N N . PRO A 1 111 ? 5.852 8.68 4.289 1 96.12 111 PRO A N 1
ATOM 892 C CA . PRO A 1 111 ? 6.906 8.812 3.279 1 96.12 111 PRO A CA 1
ATOM 893 C C . PRO A 1 111 ? 6.996 10.219 2.697 1 96.12 111 PRO A C 1
ATOM 895 O O . PRO A 1 111 ? 6.547 10.461 1.572 1 96.12 111 PRO A O 1
ATOM 898 N N . LEU A 1 112 ? 7.633 11.078 3.422 1 97.56 112 LEU A N 1
ATOM 899 C CA . LEU A 1 112 ? 7.801 12.484 3.062 1 97.56 112 LEU A CA 1
ATOM 900 C C . LEU A 1 112 ? 9.273 12.883 3.102 1 97.56 112 LEU A C 1
ATOM 902 O O . LEU A 1 112 ? 10.07 12.258 3.797 1 97.56 112 LEU A O 1
ATOM 906 N N . PRO A 1 113 ? 9.562 13.914 2.305 1 97.44 113 PRO A N 1
ATOM 907 C CA . PRO A 1 113 ? 10.945 14.398 2.344 1 97.44 113 PRO A CA 1
ATOM 908 C C . PRO A 1 113 ? 11.344 14.914 3.723 1 97.44 113 PRO A C 1
ATOM 910 O O . PRO A 1 113 ? 10.516 15.469 4.449 1 97.44 113 PRO A O 1
ATOM 913 N N . SER A 1 114 ? 12.586 14.672 3.973 1 95.94 114 SER A N 1
ATOM 914 C CA . SER A 1 114 ? 13.109 15.211 5.219 1 95.94 114 SER A CA 1
ATOM 915 C C . SER A 1 114 ? 13.18 16.734 5.184 1 95.94 114 SER A C 1
ATOM 917 O O . SER A 1 114 ? 13.086 17.344 4.113 1 95.94 114 SER A O 1
ATOM 919 N N . GLU A 1 115 ? 13.391 17.281 6.383 1 95.88 115 GLU A N 1
ATOM 920 C CA . GLU A 1 115 ? 13.562 18.734 6.445 1 95.88 115 GLU A CA 1
ATOM 921 C C . GLU A 1 115 ? 14.812 19.172 5.695 1 95.88 115 GLU A C 1
ATOM 923 O O . GLU A 1 115 ? 14.852 20.266 5.113 1 95.88 115 GLU A O 1
ATOM 928 N N . ARG A 1 116 ? 15.75 18.281 5.695 1 94 116 ARG A N 1
ATOM 929 C CA . ARG A 1 116 ? 16.984 18.562 4.957 1 94 116 ARG A CA 1
ATOM 930 C C . ARG A 1 116 ? 16.719 18.656 3.459 1 94 116 ARG A C 1
ATOM 932 O O . ARG A 1 116 ? 17.219 19.562 2.787 1 94 116 ARG A O 1
ATOM 939 N N . ALA A 1 117 ? 15.922 17.734 2.992 1 95.62 117 ALA A N 1
ATOM 940 C CA . ALA A 1 117 ? 15.578 17.734 1.573 1 95.62 117 ALA A CA 1
ATOM 941 C C . ALA A 1 117 ? 14.781 18.984 1.195 1 95.62 117 ALA A C 1
ATOM 943 O O . ALA A 1 117 ? 15 19.562 0.127 1 95.62 117 ALA A O 1
ATOM 944 N N . LEU A 1 118 ? 13.93 19.438 2.074 1 96.25 118 LEU A N 1
ATOM 945 C CA . LEU A 1 118 ? 13.133 20.641 1.831 1 96.25 118 LEU A CA 1
ATOM 946 C C . LEU A 1 118 ? 14.016 21.891 1.818 1 96.25 118 LEU A C 1
ATOM 948 O O . LEU A 1 118 ? 13.852 22.766 0.967 1 96.25 118 LEU A O 1
ATOM 952 N N . ARG A 1 119 ? 14.914 21.875 2.768 1 94.5 119 ARG A N 1
ATOM 953 C CA . ARG A 1 119 ? 15.852 22.984 2.822 1 94.5 119 ARG A CA 1
ATOM 954 C C . ARG A 1 119 ? 16.656 23.094 1.534 1 94.5 119 ARG A C 1
ATOM 956 O O . ARG A 1 119 ? 16.812 24.172 0.968 1 94.5 119 ARG A O 1
ATOM 963 N N . ALA A 1 120 ? 17.141 21.938 1.129 1 93.56 120 ALA A N 1
ATOM 964 C CA . ALA A 1 120 ? 17.922 21.891 -0.104 1 93.56 120 ALA A CA 1
ATOM 965 C C . ALA A 1 120 ? 17.109 22.391 -1.292 1 93.56 120 ALA A C 1
ATOM 967 O O . ALA A 1 120 ? 17.609 23.125 -2.143 1 93.56 120 ALA A O 1
ATOM 968 N N . PHE A 1 121 ? 15.93 22.031 -1.308 1 95.06 121 PHE A N 1
ATOM 969 C CA . PHE A 1 121 ? 15.031 22.438 -2.383 1 95.06 121 PHE A CA 1
ATOM 970 C C . PHE A 1 121 ? 14.812 23.953 -2.367 1 95.06 121 PHE A C 1
ATOM 972 O O . PHE A 1 121 ? 14.867 24.594 -3.412 1 95.06 121 PHE A O 1
ATOM 979 N N . CYS A 1 122 ? 14.586 24.516 -1.224 1 93.62 122 CYS A N 1
ATOM 980 C CA . CYS A 1 122 ? 14.344 25.953 -1.082 1 93.62 122 CYS A CA 1
ATOM 981 C C . CYS A 1 122 ? 15.562 26.75 -1.514 1 93.62 122 CYS A C 1
ATOM 983 O O . CYS A 1 122 ? 15.438 27.75 -2.236 1 93.62 122 CYS A O 1
ATOM 985 N N . VAL A 1 123 ? 16.719 26.266 -1.114 1 91.19 123 VAL A N 1
ATOM 986 C CA . VAL A 1 123 ? 17.953 26.969 -1.428 1 91.19 123 VAL A CA 1
ATOM 987 C C . VAL A 1 123 ? 18.234 26.891 -2.928 1 91.19 123 VAL A C 1
ATOM 989 O O . VAL A 1 123 ? 18.531 27.906 -3.564 1 91.19 123 VAL A O 1
ATOM 992 N N . GLU A 1 124 ? 18 25.75 -3.434 1 92.31 124 GLU A N 1
ATOM 993 C CA . GLU A 1 124 ? 18.297 25.516 -4.844 1 92.31 124 GLU A CA 1
ATOM 994 C C . GLU A 1 124 ? 17.344 26.297 -5.742 1 92.31 124 GLU A C 1
ATOM 996 O O . GLU A 1 124 ? 17.75 26.781 -6.805 1 92.31 124 GLU A O 1
ATOM 1001 N N . HIS A 1 125 ? 16.141 26.453 -5.367 1 92.38 125 HIS A N 1
ATOM 1002 C CA . HIS A 1 125 ? 15.133 27.062 -6.238 1 92.38 125 HIS A CA 1
ATOM 1003 C C . HIS A 1 125 ? 14.789 28.484 -5.773 1 92.38 125 HIS A C 1
ATOM 1005 O O . HIS A 1 125 ? 13.945 29.141 -6.371 1 92.38 125 HIS A O 1
ATOM 1011 N N . GLY A 1 126 ? 15.414 28.875 -4.715 1 88.69 126 GLY A N 1
ATOM 1012 C CA . GLY A 1 126 ? 15.25 30.234 -4.23 1 88.69 126 GLY A CA 1
ATOM 1013 C C . GLY A 1 126 ? 13.883 30.5 -3.637 1 88.69 126 GLY A C 1
ATOM 1014 O O . GLY A 1 126 ? 13.336 31.594 -3.779 1 88.69 126 GLY A O 1
ATOM 1015 N N . VAL A 1 127 ? 13.336 29.469 -3.082 1 87.88 127 VAL A N 1
ATOM 1016 C CA . VAL A 1 127 ? 12.023 29.625 -2.453 1 87.88 127 VAL A CA 1
ATOM 1017 C C . VAL A 1 127 ? 12.188 30.219 -1.054 1 87.88 127 VAL A C 1
ATOM 1019 O O . VAL A 1 127 ? 12.82 29.609 -0.188 1 87.88 127 VAL A O 1
ATOM 1022 N N . GLN A 1 128 ? 11.672 31.406 -0.849 1 81.12 128 GLN A N 1
ATOM 1023 C CA . GLN A 1 128 ? 11.844 32.062 0.446 1 81.12 128 GLN A CA 1
ATOM 1024 C C . GLN A 1 128 ? 10.5 32.469 1.025 1 81.12 128 GLN A C 1
ATOM 1026 O O . GLN A 1 128 ? 10.336 32.562 2.244 1 81.12 128 GLN A O 1
ATOM 1031 N N . ASP A 1 129 ? 9.547 32.562 0.148 1 81.5 129 ASP A N 1
ATOM 1032 C CA . ASP A 1 129 ? 8.273 33.125 0.602 1 81.5 129 ASP A CA 1
ATOM 1033 C C . ASP A 1 129 ? 7.512 32.094 1.451 1 81.5 129 ASP A C 1
ATOM 1035 O O . ASP A 1 129 ? 7.246 30.984 1.005 1 81.5 129 ASP A O 1
ATOM 1039 N N . GLY A 1 130 ? 7.211 32.5 2.682 1 83.75 130 GLY A N 1
ATOM 1040 C CA . GLY A 1 130 ? 6.352 31.734 3.555 1 83.75 130 GLY A CA 1
ATOM 1041 C C . GLY A 1 130 ? 7.074 30.578 4.219 1 83.75 130 GLY A C 1
ATOM 1042 O O . GLY A 1 130 ? 6.457 29.766 4.918 1 83.75 130 GLY A O 1
ATOM 1043 N N . VAL A 1 131 ? 8.383 30.5 3.928 1 87 131 VAL A N 1
ATOM 1044 C CA . VAL A 1 131 ? 9.133 29.391 4.52 1 87 131 VAL A CA 1
ATOM 1045 C C . VAL A 1 131 ? 9.57 29.766 5.934 1 87 131 VAL A C 1
ATOM 1047 O O . VAL A 1 131 ? 10.211 30.797 6.145 1 87 131 VAL A O 1
ATOM 1050 N N . PRO A 1 132 ? 9.117 28.938 6.859 1 89.19 132 PRO A N 1
ATOM 1051 C CA . PRO A 1 132 ? 9.547 29.203 8.234 1 89.19 132 PRO A CA 1
ATOM 1052 C C . PRO A 1 132 ? 11.062 29.25 8.383 1 89.19 132 PRO A C 1
ATOM 1054 O O . PRO A 1 132 ? 11.766 28.406 7.805 1 89.19 132 PRO A O 1
ATOM 1057 N N . PRO A 1 133 ? 11.562 30.219 9.125 1 84.56 133 PRO A N 1
ATOM 1058 C CA . PRO A 1 133 ? 13.008 30.391 9.273 1 84.56 133 PRO A CA 1
ATOM 1059 C C . PRO A 1 133 ? 13.688 29.156 9.859 1 84.56 133 PRO A C 1
ATOM 1061 O O . PRO A 1 133 ? 14.875 28.922 9.602 1 84.56 133 PRO A O 1
ATOM 1064 N N . GLU A 1 134 ? 12.859 28.406 10.578 1 85.75 134 GLU A N 1
ATOM 1065 C CA . GLU A 1 134 ? 13.422 27.219 11.211 1 85.75 134 GLU A CA 1
ATOM 1066 C C . GLU A 1 134 ? 13.961 26.25 10.172 1 85.75 134 GLU A C 1
ATOM 1068 O O . GLU A 1 134 ? 14.867 25.469 10.453 1 85.75 134 GLU A O 1
ATOM 1073 N N . LEU A 1 135 ? 13.305 26.375 9.031 1 89.31 135 LEU A N 1
ATOM 1074 C CA . LEU A 1 135 ? 13.766 25.469 7.977 1 89.31 135 LEU A CA 1
ATOM 1075 C C . LEU A 1 135 ? 15.086 25.938 7.395 1 89.31 135 LEU A C 1
ATOM 1077 O O . LEU A 1 135 ? 15.953 25.125 7.066 1 89.31 135 LEU A O 1
ATOM 1081 N N . LEU A 1 136 ? 15.258 27.203 7.352 1 81.62 136 LEU A N 1
ATOM 1082 C CA . LEU A 1 136 ? 16.422 27.766 6.68 1 81.62 136 LEU A CA 1
ATOM 1083 C C . LEU A 1 136 ? 17.578 27.938 7.656 1 81.62 136 LEU A C 1
ATOM 1085 O O . LEU A 1 136 ? 18.75 27.906 7.258 1 81.62 136 LEU A O 1
ATOM 1089 N N . LEU A 1 137 ? 17.328 28.219 8.961 1 68.69 137 LEU A N 1
ATOM 1090 C CA . LEU A 1 137 ? 18.359 28.5 9.945 1 68.69 137 LEU A CA 1
ATOM 1091 C C . LEU A 1 137 ? 19.141 27.25 10.305 1 68.69 137 LEU A C 1
ATOM 1093 O O . LEU A 1 137 ? 20.297 27.328 10.75 1 68.69 137 LEU A O 1
ATOM 1097 N N . GLN A 1 138 ? 18.594 26.078 10.523 1 56.47 138 GLN A N 1
ATOM 1098 C CA . GLN A 1 138 ? 19.391 25 11.102 1 56.47 138 GLN A CA 1
ATOM 1099 C C . GLN A 1 138 ? 20.578 24.656 10.211 1 56.47 138 GLN A C 1
ATOM 1101 O O . GLN A 1 138 ? 21.094 23.547 10.258 1 56.47 138 GLN A O 1
ATOM 1106 N N . ALA A 1 139 ? 20.875 25.359 9.367 1 47.81 139 ALA A N 1
ATOM 1107 C CA . ALA A 1 139 ? 22.062 24.891 8.656 1 47.81 139 ALA A CA 1
ATOM 1108 C C . ALA A 1 139 ? 23.188 24.578 9.641 1 47.81 139 ALA A C 1
ATOM 1110 O O . ALA A 1 139 ? 24.219 23.984 9.258 1 47.81 139 ALA A O 1
ATOM 1111 N N . GLU A 1 140 ? 23.344 25.312 10.719 1 45.25 140 GLU A N 1
ATOM 1112 C CA . GLU A 1 140 ? 24.625 25.016 11.352 1 45.25 140 GLU A CA 1
ATOM 1113 C C . GLU A 1 140 ? 24.641 23.625 11.953 1 45.25 140 GLU A C 1
ATOM 1115 O O . GLU A 1 140 ? 23.688 23.203 12.594 1 45.25 140 GLU A O 1
ATOM 1120 N N . PRO A 1 141 ? 25.406 22.641 11.523 1 43.25 141 PRO A N 1
ATOM 1121 C CA . PRO A 1 141 ? 25.656 21.359 12.172 1 43.25 141 PRO A CA 1
ATOM 1122 C C . PRO A 1 141 ? 25.625 21.438 13.695 1 43.25 141 PRO A C 1
ATOM 1124 O O . PRO A 1 141 ? 26.234 22.344 14.273 1 43.25 141 PRO A O 1
ATOM 1127 N N . GLY A 1 142 ? 24.547 21.406 14.383 1 38.03 142 GLY A N 1
ATOM 1128 C CA . GLY A 1 142 ? 24.797 21.266 15.812 1 38.03 142 GLY A CA 1
ATOM 1129 C C . GLY A 1 142 ? 26.062 20.5 16.125 1 38.03 142 GLY A C 1
ATOM 1130 O O . GLY A 1 142 ? 26.516 19.672 15.336 1 38.03 142 GLY A O 1
ATOM 1131 N N . GLU A 1 143 ? 27.078 21.125 16.891 1 36.59 143 GLU A N 1
ATOM 1132 C CA . GLU A 1 143 ? 28.172 20.5 17.641 1 36.59 143 GLU A CA 1
ATOM 1133 C C . GLU A 1 143 ? 27.688 19.25 18.375 1 36.59 143 GLU A C 1
ATOM 1135 O O . GLU A 1 143 ? 26.922 19.328 19.328 1 36.59 143 GLU A O 1
ATOM 1140 N N . GLU A 1 144 ? 27.188 18.297 17.766 1 36.03 144 GLU A N 1
ATOM 1141 C CA . GLU A 1 144 ? 27.312 17.031 18.5 1 36.03 144 GLU A CA 1
ATOM 1142 C C . GLU A 1 144 ? 28.562 17 19.344 1 36.03 144 GLU A C 1
ATOM 1144 O O . GLU A 1 144 ? 29.672 17.125 18.828 1 36.03 144 GLU A O 1
ATOM 1149 N N . ASP A 1 145 ? 28.531 17.578 20.562 1 34.12 145 ASP A N 1
ATOM 1150 C CA . ASP A 1 145 ? 29.391 17.078 21.625 1 34.12 145 ASP A CA 1
ATOM 1151 C C . ASP A 1 145 ? 29.469 15.547 21.594 1 34.12 145 ASP A C 1
ATOM 1153 O O . ASP A 1 145 ? 28.453 14.867 21.547 1 34.12 145 ASP A O 1
ATOM 1157 N N . GLY A 1 146 ? 30.484 14.93 21.016 1 32.16 146 GLY A N 1
ATOM 1158 C CA . GLY A 1 146 ? 31.094 13.625 21.219 1 32.16 146 GLY A CA 1
ATOM 1159 C C . GLY A 1 146 ? 31.047 13.148 22.656 1 32.16 146 GLY A C 1
ATOM 1160 O O . GLY A 1 146 ? 32.094 12.984 23.297 1 32.16 146 GLY A O 1
ATOM 1161 N N . ALA A 1 147 ? 30.109 13.609 23.453 1 30.89 147 ALA A N 1
ATOM 1162 C CA . ALA A 1 147 ? 30.156 12.867 24.719 1 30.89 147 ALA A CA 1
ATOM 1163 C C . ALA A 1 147 ? 30 11.367 24.469 1 30.89 147 ALA A C 1
ATOM 1165 O O . ALA A 1 147 ? 28.969 10.914 23.953 1 30.89 147 ALA A O 1
ATOM 1166 N N . ASN A 1 148 ? 31.141 10.703 24.172 1 31.62 148 ASN A N 1
ATOM 1167 C CA . ASN A 1 148 ? 31.562 9.328 24.438 1 31.62 148 ASN A CA 1
ATOM 1168 C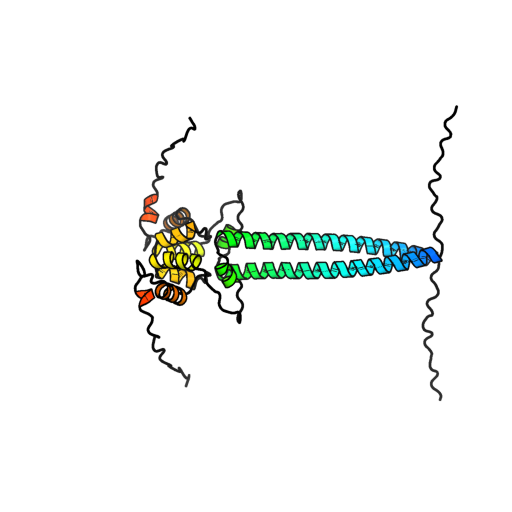 C . ASN A 1 148 ? 31.078 8.852 25.812 1 31.62 148 ASN A C 1
ATOM 1170 O O . ASN A 1 148 ? 31.672 9.195 26.828 1 31.62 148 ASN A O 1
ATOM 1174 N N . ILE A 1 149 ? 29.891 9.016 26.141 1 27.67 149 ILE A N 1
ATOM 1175 C CA . ILE A 1 149 ? 29.562 8.297 27.359 1 27.67 149 ILE A CA 1
ATOM 1176 C C . ILE A 1 149 ? 30.094 6.871 27.281 1 27.67 149 ILE A C 1
ATOM 1178 O O . ILE A 1 149 ? 29.609 6.051 26.5 1 27.67 149 ILE A O 1
ATOM 1182 N N . VAL A 1 150 ? 31.438 6.816 27.469 1 29.89 150 VAL A N 1
ATOM 1183 C CA . VAL A 1 150 ? 32.219 5.676 27.969 1 29.89 150 VAL A CA 1
ATOM 1184 C C . VAL A 1 150 ? 31.641 5.215 29.312 1 29.89 150 VAL A C 1
ATOM 1186 O O . VAL A 1 150 ? 31.594 5.988 30.266 1 29.89 150 VAL A O 1
ATOM 1189 N N . TRP A 1 151 ? 30.625 4.395 29.266 1 29.09 151 TRP A N 1
ATOM 1190 C CA . TRP A 1 151 ? 30.5 3.652 30.516 1 29.09 151 TRP A CA 1
ATOM 1191 C C . TRP A 1 151 ? 31.859 3.25 31.062 1 29.09 151 TRP A C 1
ATOM 1193 O O . TRP A 1 151 ? 32.656 2.604 30.359 1 29.09 151 TRP A O 1
ATOM 1203 N N . LEU A 1 152 ? 32.375 4.094 31.922 1 25.14 152 LEU A N 1
ATOM 1204 C CA . LEU A 1 152 ? 33.375 3.705 32.906 1 25.14 152 LEU A CA 1
ATOM 1205 C C . LEU A 1 152 ? 32.812 2.656 33.875 1 25.14 152 LEU A C 1
ATOM 1207 O O . LEU A 1 152 ? 31.672 2.77 34.312 1 25.14 152 LEU A O 1
ATOM 1211 N N . MET B 1 1 ? -37.875 -46.062 -52.531 1 44.38 1 MET B N 1
ATOM 1212 C CA . MET B 1 1 ? -36.469 -45.719 -52.469 1 44.38 1 MET B CA 1
ATOM 1213 C C . MET B 1 1 ? -36.031 -45.594 -51 1 44.38 1 MET B C 1
ATOM 1215 O O . MET B 1 1 ? -36.469 -44.656 -50.312 1 44.38 1 MET B O 1
ATOM 1219 N N . VAL B 1 2 ? -35.844 -46.719 -50.312 1 62.47 2 VAL B N 1
ATOM 1220 C CA . VAL B 1 2 ? -35.531 -46.812 -48.906 1 62.47 2 VAL B CA 1
ATOM 1221 C C . VAL B 1 2 ? -34.156 -46.188 -48.656 1 62.47 2 VAL B C 1
ATOM 1223 O O . VAL B 1 2 ? -33.219 -46.375 -49.406 1 62.47 2 VAL B O 1
ATOM 1226 N N . PRO B 1 3 ? -34.031 -45.094 -47.906 1 60.78 3 PRO B N 1
ATOM 1227 C CA . PRO B 1 3 ? -32.75 -44.5 -47.594 1 60.78 3 PRO B CA 1
ATOM 1228 C C . PRO B 1 3 ? -31.797 -45.469 -46.906 1 60.78 3 PRO B C 1
ATOM 1230 O O . PRO B 1 3 ? -32.219 -46.25 -46.031 1 60.78 3 PRO B O 1
ATOM 1233 N N . VAL B 1 4 ? -30.719 -46.031 -47.625 1 59.25 4 VAL B N 1
ATOM 1234 C CA . VAL B 1 4 ? -29.641 -46.781 -47 1 59.25 4 VAL B CA 1
ATOM 1235 C C . VAL B 1 4 ? -29 -45.969 -45.875 1 59.25 4 VAL B C 1
ATOM 1237 O O . VAL B 1 4 ? -28.484 -44.875 -46.125 1 59.25 4 VAL B O 1
ATOM 1240 N N . ILE B 1 5 ? -29.5 -46.125 -44.688 1 57 5 ILE B N 1
ATOM 1241 C CA . ILE B 1 5 ? -28.797 -45.562 -43.531 1 57 5 ILE B CA 1
ATOM 1242 C C . ILE B 1 5 ? -27.344 -46.062 -43.531 1 57 5 ILE B C 1
ATOM 1244 O O . ILE B 1 5 ? -27.094 -47.25 -43.406 1 57 5 ILE B O 1
ATOM 1248 N N . SER B 1 6 ? -26.453 -45.438 -44.25 1 54.34 6 SER B N 1
ATOM 1249 C CA . SER B 1 6 ? -25.047 -45.688 -44 1 54.34 6 SER B CA 1
ATOM 1250 C C . SER B 1 6 ? -24.734 -45.656 -42.5 1 54.34 6 SER B C 1
ATOM 1252 O O . SER B 1 6 ? -24.859 -44.625 -41.844 1 54.34 6 SER B O 1
ATOM 1254 N N . VAL B 1 7 ? -25.094 -46.688 -41.812 1 53.34 7 VAL B N 1
ATOM 1255 C CA . VAL B 1 7 ? -24.547 -46.781 -40.469 1 53.34 7 VAL B CA 1
ATOM 1256 C C . VAL B 1 7 ? -23.062 -46.438 -40.469 1 53.34 7 VAL B C 1
ATOM 1258 O O . VAL B 1 7 ? -22.266 -47.094 -41.125 1 53.34 7 VAL B O 1
ATOM 1261 N N . SER B 1 8 ? -22.734 -45.156 -40.5 1 52.81 8 SER B N 1
ATOM 1262 C CA . SER B 1 8 ? -21.344 -44.844 -40.188 1 52.81 8 SER B CA 1
ATOM 1263 C C . SER B 1 8 ? -20.781 -45.781 -39.125 1 52.81 8 SER B C 1
ATOM 1265 O O . SER B 1 8 ? -21.312 -45.875 -38 1 52.81 8 SER B O 1
ATOM 1267 N N . PHE B 1 9 ? -20.344 -47 -39.531 1 48.31 9 PHE B N 1
ATOM 1268 C CA . PHE B 1 9 ? -19.578 -47.844 -38.625 1 48.31 9 PHE B CA 1
ATOM 1269 C C . PHE B 1 9 ? -18.766 -47 -37.656 1 48.31 9 PHE B C 1
ATOM 1271 O O . PHE B 1 9 ? -17.969 -46.156 -38.062 1 48.31 9 PHE B O 1
ATOM 1278 N N . SER B 1 10 ? -19.391 -46.5 -36.656 1 53.62 10 SER B N 1
ATOM 1279 C CA . SER B 1 10 ? -18.578 -46.031 -35.531 1 53.62 10 SER B CA 1
ATOM 1280 C C . SER B 1 10 ? -17.219 -46.688 -35.531 1 53.62 10 SER B C 1
ATOM 1282 O O . SER B 1 10 ? -17.125 -47.938 -35.594 1 53.62 10 SER B O 1
ATOM 1284 N N . ALA B 1 11 ? -16.297 -46.219 -36.312 1 52.81 11 ALA B N 1
ATOM 1285 C CA . ALA B 1 11 ? -14.93 -46.719 -36.406 1 52.81 11 ALA B CA 1
ATOM 1286 C C . ALA B 1 11 ? -14.523 -47.469 -35.125 1 52.81 11 ALA B C 1
ATOM 1288 O O . ALA B 1 11 ? -14.406 -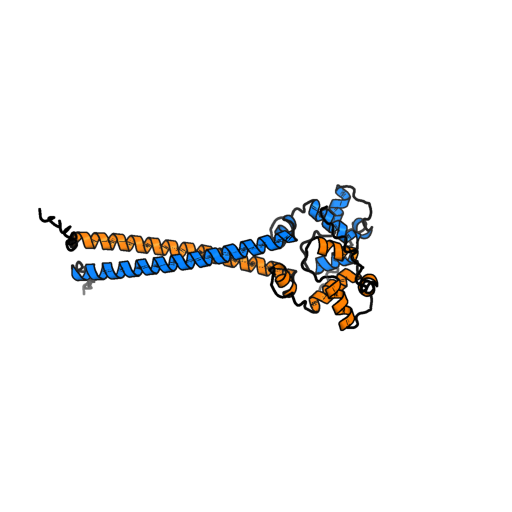46.844 -34.062 1 52.81 11 ALA B O 1
ATOM 1289 N N . VAL B 1 12 ? -15.117 -48.5 -34.812 1 59.16 12 VAL B N 1
ATOM 1290 C CA . VAL B 1 12 ? -14.672 -49.438 -33.781 1 59.16 12 VAL B CA 1
ATOM 1291 C C . VAL B 1 12 ? -13.164 -49.312 -33.594 1 59.16 12 VAL B C 1
ATOM 1293 O O . VAL B 1 12 ? -12.391 -49.625 -34.5 1 59.16 12 VAL B O 1
ATOM 1296 N N . ARG B 1 13 ? -12.773 -48.312 -33 1 66.31 13 ARG B N 1
ATOM 1297 C CA . ARG B 1 13 ? -11.344 -48.062 -32.812 1 66.31 13 ARG B CA 1
ATOM 1298 C C . ARG B 1 13 ? -10.594 -49.344 -32.469 1 66.31 13 ARG B C 1
ATOM 1300 O O . ARG B 1 13 ? -10.969 -50.062 -31.547 1 66.31 13 ARG B O 1
ATOM 1307 N N . ARG B 1 14 ? -10.148 -50 -33.438 1 76.75 14 ARG B N 1
ATOM 1308 C CA . ARG B 1 14 ? -9.32 -51.188 -33.219 1 76.75 14 ARG B CA 1
ATOM 1309 C C . ARG B 1 14 ? -8.492 -51.031 -31.938 1 76.75 14 ARG B C 1
ATOM 1311 O O . ARG B 1 14 ? -8.062 -49.938 -31.594 1 76.75 14 ARG B O 1
ATOM 1318 N N . PRO B 1 15 ? -8.594 -52.156 -31.109 1 84.62 15 PRO B N 1
ATOM 1319 C CA . PRO B 1 15 ? -7.773 -52.125 -29.891 1 84.62 15 PRO B CA 1
ATOM 1320 C C . PRO B 1 15 ? -6.312 -51.781 -30.188 1 84.62 15 PRO B C 1
ATOM 1322 O O . PRO B 1 15 ? -5.77 -52.219 -31.203 1 84.62 15 PRO B O 1
ATOM 1325 N N . PRO B 1 16 ? -5.781 -50.906 -29.531 1 85.75 16 PRO B N 1
ATOM 1326 C CA . PRO B 1 16 ? -4.395 -50.5 -29.766 1 85.75 16 PRO B CA 1
ATOM 1327 C C . PRO B 1 16 ? -3.416 -51.688 -29.672 1 85.75 16 PRO B C 1
ATOM 1329 O O . PRO B 1 16 ? -3.633 -52.625 -28.891 1 85.75 16 PRO B O 1
ATOM 1332 N N . THR B 1 17 ? -2.541 -51.719 -30.594 1 91.94 17 THR B N 1
ATOM 1333 C CA . THR B 1 17 ? -1.491 -52.719 -30.578 1 91.94 17 THR B CA 1
ATOM 1334 C C . THR B 1 17 ? -0.535 -52.5 -29.406 1 91.94 17 THR B C 1
ATOM 1336 O O . THR B 1 17 ? -0.586 -51.469 -28.75 1 91.94 17 THR B O 1
ATOM 1339 N N . TYR B 1 18 ? 0.192 -53.531 -29.062 1 92.38 18 TYR B N 1
ATOM 1340 C CA . TYR B 1 18 ? 1.195 -53.469 -28 1 92.38 18 TYR B CA 1
ATOM 1341 C C . TYR B 1 18 ? 2.141 -52.281 -28.234 1 92.38 18 TYR B C 1
ATOM 1343 O O . TYR B 1 18 ? 2.432 -51.531 -27.312 1 92.38 18 TYR B O 1
ATOM 1351 N N . ASP B 1 19 ? 2.541 -52.094 -29.516 1 91.75 19 ASP B N 1
ATOM 1352 C CA . A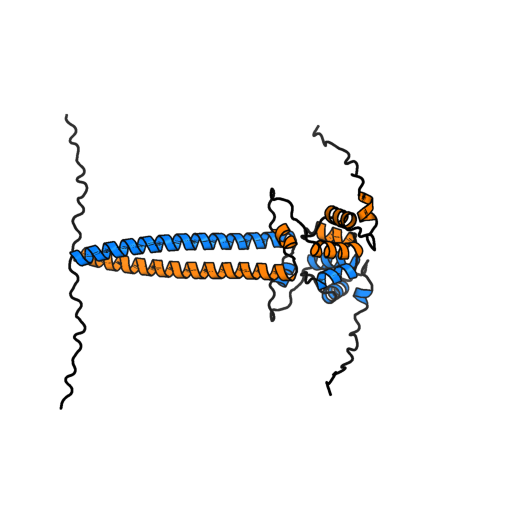SP B 1 19 ? 3.471 -51.031 -29.844 1 91.75 19 ASP B CA 1
ATOM 1353 C C . ASP B 1 19 ? 2.807 -49.656 -29.703 1 91.75 19 ASP B C 1
ATOM 1355 O O . ASP B 1 19 ? 3.438 -48.688 -29.266 1 91.75 19 ASP B O 1
ATOM 1359 N N . GLU B 1 20 ? 1.561 -49.562 -30.094 1 92.31 20 GLU B N 1
ATOM 1360 C CA . GLU B 1 20 ? 0.815 -48.344 -29.969 1 92.31 20 GLU B CA 1
ATOM 1361 C C . GLU B 1 20 ? 0.63 -47.938 -28.5 1 92.31 20 GLU B C 1
ATOM 1363 O O . GLU B 1 20 ? 0.739 -46.781 -28.156 1 92.31 20 GLU B O 1
ATOM 1368 N N . LEU B 1 21 ? 0.463 -48.906 -27.625 1 91.75 21 LEU B N 1
ATOM 1369 C CA . LEU B 1 21 ? 0.284 -48.656 -26.203 1 91.75 21 LEU B CA 1
ATOM 1370 C C . LEU B 1 21 ? 1.586 -48.188 -25.562 1 91.75 21 LEU B C 1
ATOM 1372 O O . LEU B 1 21 ? 1.577 -47.281 -24.719 1 91.75 21 LEU B O 1
ATOM 1376 N N . ARG B 1 22 ? 2.623 -48.75 -26.062 1 91.62 22 ARG B N 1
ATOM 1377 C CA . ARG B 1 22 ? 3.934 -48.375 -25.547 1 91.62 22 ARG B CA 1
ATOM 1378 C C . ARG B 1 22 ? 4.238 -46.906 -25.922 1 91.62 22 ARG B C 1
ATOM 1380 O O . ARG B 1 22 ? 4.746 -46.156 -25.094 1 91.62 22 ARG B O 1
ATOM 1387 N N . ARG B 1 23 ? 3.854 -46.562 -27.141 1 93.12 23 ARG B N 1
ATOM 1388 C CA . ARG B 1 23 ? 4.059 -45.188 -27.578 1 93.12 23 ARG B CA 1
ATOM 1389 C C . ARG B 1 23 ? 3.186 -44.219 -26.797 1 93.12 23 ARG B C 1
ATOM 1391 O O . ARG B 1 23 ? 3.635 -43.125 -26.406 1 93.12 23 ARG B O 1
ATOM 1398 N N . GLU B 1 24 ? 2.023 -44.625 -26.547 1 93.06 24 GLU B N 1
ATOM 1399 C CA . GLU B 1 24 ? 1.089 -43.781 -25.781 1 93.06 24 GLU B CA 1
ATOM 1400 C C . GLU B 1 24 ? 1.571 -43.594 -24.359 1 93.06 24 GLU B C 1
ATOM 1402 O O . GLU B 1 24 ? 1.485 -42.469 -23.828 1 93.06 24 GLU B O 1
ATOM 1407 N N . VAL B 1 25 ? 2.055 -44.594 -23.75 1 92.56 25 VAL B N 1
ATOM 1408 C CA . VAL B 1 25 ? 2.572 -44.5 -22.391 1 92.56 25 VAL B CA 1
ATOM 1409 C C . VAL B 1 25 ? 3.744 -43.531 -22.344 1 92.56 25 VAL B C 1
ATOM 1411 O O . VAL B 1 25 ? 3.82 -42.688 -21.453 1 92.56 25 VAL B O 1
ATOM 1414 N N . THR B 1 26 ? 4.578 -43.656 -23.344 1 92.94 26 THR B N 1
ATOM 1415 C CA . THR B 1 26 ? 5.73 -42.781 -23.406 1 92.94 26 THR B CA 1
ATOM 1416 C C . THR B 1 26 ? 5.285 -41.312 -23.562 1 92.94 26 THR B C 1
ATOM 1418 O O . THR B 1 26 ? 5.805 -40.438 -22.906 1 92.94 26 THR B O 1
ATOM 1421 N N . THR B 1 27 ? 4.297 -41.094 -24.438 1 93.62 27 THR B N 1
ATOM 1422 C CA . THR B 1 27 ? 3.775 -39.75 -24.672 1 93.62 27 THR B CA 1
ATOM 1423 C C . THR B 1 27 ? 3.111 -39.188 -23.422 1 93.62 27 THR B C 1
ATOM 1425 O O . THR B 1 27 ? 3.346 -38.031 -23.047 1 93.62 27 THR B O 1
ATOM 1428 N N . LEU B 1 28 ? 2.34 -40 -22.734 1 92.88 28 LEU B N 1
ATOM 1429 C CA . LEU B 1 28 ? 1.629 -39.562 -21.531 1 92.88 28 LEU B CA 1
ATOM 1430 C C . LEU B 1 28 ? 2.604 -39.281 -20.391 1 92.88 28 LEU B C 1
ATOM 1432 O O . LEU B 1 28 ? 2.389 -38.344 -19.609 1 92.88 28 LEU B O 1
ATOM 1436 N N . LYS B 1 29 ? 3.658 -40.062 -20.359 1 93.12 29 LYS B N 1
ATOM 1437 C CA . LYS B 1 29 ? 4.688 -39.812 -19.344 1 93.12 29 LYS B CA 1
ATOM 1438 C C . LYS B 1 29 ? 5.383 -38.469 -19.578 1 93.12 29 LYS B C 1
ATOM 1440 O O . LYS B 1 29 ? 5.629 -37.719 -18.641 1 93.12 29 LYS B O 1
ATOM 1445 N N . GLN B 1 30 ? 5.648 -38.156 -20.844 1 94.69 30 GLN B N 1
ATOM 1446 C CA . GLN B 1 30 ? 6.254 -36.875 -21.188 1 94.69 30 GLN B CA 1
ATOM 1447 C C . GLN B 1 30 ? 5.309 -35.719 -20.859 1 94.69 30 GLN B C 1
ATOM 1449 O O . GLN B 1 30 ? 5.73 -34.719 -20.312 1 94.69 30 GLN B O 1
ATOM 1454 N N . GLN B 1 31 ? 4.047 -35.906 -21.219 1 92.38 31 GLN B N 1
ATOM 1455 C CA . GLN B 1 31 ? 3.049 -34.906 -20.938 1 92.38 31 GLN B CA 1
ATOM 1456 C C . GLN B 1 31 ? 2.932 -34.625 -19.438 1 92.38 31 GLN B C 1
ATOM 1458 O O . GLN B 1 31 ? 2.834 -33.5 -19 1 92.38 31 GLN B O 1
ATOM 1463 N N . SER B 1 32 ? 2.924 -35.719 -18.672 1 91.44 32 SER B N 1
ATOM 1464 C CA . SER B 1 32 ? 2.828 -35.594 -17.234 1 91.44 32 SER B CA 1
ATOM 1465 C C . SER B 1 32 ? 4.031 -34.875 -16.656 1 91.44 32 SER B C 1
ATOM 1467 O O . SER B 1 32 ? 3.883 -34.031 -15.758 1 91.44 32 SER B O 1
ATOM 1469 N N . ALA B 1 33 ? 5.172 -35.125 -17.219 1 93.56 33 ALA B N 1
ATOM 1470 C CA . ALA B 1 33 ? 6.383 -34.438 -16.781 1 93.56 33 ALA B CA 1
ATOM 1471 C C . ALA B 1 33 ? 6.316 -32.938 -17.094 1 93.56 33 ALA B C 1
ATOM 1473 O O . ALA B 1 33 ? 6.707 -32.125 -16.281 1 93.56 33 ALA B O 1
ATOM 1474 N N . ASP B 1 34 ? 5.723 -32.594 -18.234 1 94.44 34 ASP B N 1
ATOM 1475 C CA . ASP B 1 34 ? 5.574 -31.219 -18.641 1 94.44 34 ASP B CA 1
ATOM 1476 C C . ASP B 1 34 ? 4.578 -30.484 -17.734 1 94.44 34 ASP B C 1
ATOM 1478 O O . ASP B 1 34 ? 4.824 -29.359 -17.312 1 94.44 34 ASP B O 1
ATOM 1482 N N . LEU B 1 35 ? 3.521 -31.188 -17.438 1 91.62 35 LEU B N 1
ATOM 1483 C CA . LEU B 1 35 ? 2.5 -30.594 -16.594 1 91.62 35 LEU B CA 1
ATOM 1484 C C . LEU B 1 35 ? 3.039 -30.344 -15.18 1 91.62 35 LEU B C 1
ATOM 1486 O O . LEU B 1 35 ? 2.736 -29.328 -14.57 1 91.62 35 LEU B O 1
ATOM 1490 N N . ARG B 1 36 ? 3.896 -31.297 -14.781 1 91.44 36 ARG B N 1
ATOM 1491 C CA . ARG B 1 36 ? 4.5 -31.141 -13.461 1 91.44 36 ARG B CA 1
ATOM 1492 C C . ARG B 1 36 ? 5.453 -29.953 -13.43 1 91.44 36 ARG B C 1
ATOM 1494 O O . ARG B 1 36 ? 5.5 -29.219 -12.445 1 91.44 36 ARG B O 1
ATOM 1501 N N . ARG B 1 37 ? 6.129 -29.703 -14.484 1 93.31 37 ARG B N 1
ATOM 1502 C CA . ARG B 1 37 ? 7.016 -28.547 -14.594 1 93.31 37 ARG B CA 1
ATOM 1503 C C . ARG B 1 37 ? 6.223 -27.25 -14.617 1 93.31 37 ARG B C 1
ATOM 1505 O O . ARG B 1 37 ? 6.586 -26.281 -13.945 1 93.31 37 ARG B O 1
ATOM 1512 N N . ASP B 1 38 ? 5.105 -27.312 -15.312 1 89.19 38 ASP B N 1
ATOM 1513 C CA . ASP B 1 38 ? 4.246 -26.141 -15.398 1 89.19 38 ASP B CA 1
ATOM 1514 C C . ASP B 1 38 ? 3.652 -25.781 -14.039 1 89.19 38 ASP B C 1
ATOM 1516 O O . ASP B 1 38 ? 3.572 -24.609 -13.672 1 89.19 38 ASP B O 1
ATOM 1520 N N . ILE B 1 39 ? 3.295 -26.828 -13.344 1 87 39 ILE B N 1
ATOM 1521 C CA . ILE B 1 39 ? 2.719 -26.609 -12.016 1 87 39 ILE B CA 1
ATOM 1522 C C . ILE B 1 39 ? 3.766 -26 -11.094 1 87 39 ILE B C 1
ATOM 1524 O O . ILE B 1 39 ? 3.467 -25.062 -10.336 1 87 39 ILE B O 1
ATOM 1528 N N . CYS B 1 40 ? 4.961 -26.516 -11.211 1 87.75 40 CYS B N 1
ATOM 1529 C CA . CYS B 1 40 ? 6.047 -26 -10.383 1 87.75 40 CYS B CA 1
ATOM 1530 C C . CYS B 1 40 ? 6.32 -24.531 -10.68 1 87.75 40 CYS B C 1
ATOM 1532 O O . CYS B 1 40 ? 6.477 -23.734 -9.766 1 87.75 40 CYS B O 1
ATOM 1534 N N . GLU B 1 41 ? 6.273 -24.156 -11.914 1 88.81 41 GLU B N 1
ATOM 1535 C CA . GLU B 1 41 ? 6.523 -22.766 -12.32 1 88.81 41 GLU B CA 1
ATOM 1536 C C . GLU B 1 41 ? 5.395 -21.859 -11.859 1 88.81 41 GLU B C 1
ATOM 1538 O O . GLU B 1 41 ? 5.645 -20.75 -11.383 1 88.81 41 GLU B O 1
ATOM 1543 N N . ALA B 1 42 ? 4.223 -22.391 -11.961 1 84.06 42 ALA B N 1
ATOM 1544 C CA . ALA B 1 42 ? 3.07 -21.594 -11.531 1 84.06 42 ALA B CA 1
ATOM 1545 C C . ALA B 1 42 ? 3.082 -21.375 -10.023 1 84.06 42 ALA B C 1
ATOM 1547 O O . ALA B 1 42 ? 2.748 -20.297 -9.539 1 84.06 42 ALA B O 1
ATOM 1548 N N . ALA B 1 43 ? 3.506 -22.375 -9.391 1 84.38 43 ALA B N 1
ATOM 1549 C CA . ALA B 1 43 ? 3.586 -22.297 -7.934 1 84.38 43 ALA B CA 1
ATOM 1550 C C . ALA B 1 43 ? 4.656 -21.312 -7.496 1 84.38 43 ALA B C 1
ATOM 1552 O O . ALA B 1 43 ? 4.461 -20.562 -6.535 1 84.38 43 ALA B O 1
ATOM 1553 N N . ARG B 1 44 ? 5.727 -21.281 -8.219 1 88.06 44 ARG B N 1
ATOM 1554 C CA . ARG B 1 44 ? 6.809 -20.359 -7.922 1 88.06 44 ARG B CA 1
ATOM 1555 C C . ARG B 1 44 ? 6.367 -18.906 -8.164 1 88.06 44 ARG B C 1
ATOM 1557 O O . ARG B 1 44 ? 6.652 -18.031 -7.352 1 88.06 44 ARG B O 1
ATOM 1564 N N . GLN B 1 45 ? 5.656 -18.688 -9.156 1 84.94 45 GLN B N 1
ATOM 1565 C CA . GLN B 1 45 ? 5.172 -17.359 -9.477 1 84.94 45 GLN B CA 1
ATOM 1566 C C . GLN B 1 45 ? 4.156 -16.875 -8.445 1 84.94 45 GLN B C 1
ATOM 1568 O O . GLN B 1 45 ? 4.207 -15.734 -8 1 84.94 45 GLN B O 1
ATOM 1573 N N . ALA B 1 46 ? 3.26 -17.812 -8.102 1 84.25 46 ALA B N 1
ATOM 1574 C CA . ALA B 1 46 ? 2.262 -17.469 -7.09 1 84.25 46 ALA B CA 1
ATOM 1575 C C . ALA B 1 46 ? 2.926 -17.109 -5.766 1 84.25 46 ALA B C 1
ATOM 1577 O O . ALA B 1 46 ? 2.51 -16.156 -5.098 1 84.25 46 ALA B O 1
ATOM 1578 N N . ALA B 1 47 ? 3.928 -17.797 -5.43 1 88.81 47 ALA B N 1
ATOM 1579 C CA . ALA B 1 47 ? 4.648 -17.531 -4.188 1 88.81 47 ALA B CA 1
ATOM 1580 C C . ALA B 1 47 ? 5.328 -16.172 -4.23 1 88.81 47 ALA B C 1
ATOM 1582 O O . ALA B 1 47 ? 5.332 -15.438 -3.24 1 88.81 47 ALA B O 1
ATOM 1583 N N . ARG B 1 48 ? 5.82 -15.852 -5.371 1 89.56 48 ARG B N 1
ATOM 1584 C CA . ARG B 1 48 ? 6.504 -14.578 -5.551 1 89.56 48 ARG B CA 1
ATOM 1585 C C . ARG B 1 48 ? 5.531 -13.406 -5.402 1 89.56 48 ARG B C 1
ATOM 1587 O O . ARG B 1 48 ? 5.828 -12.43 -4.719 1 89.56 48 ARG B O 1
ATOM 1594 N N . VAL B 1 49 ? 4.426 -13.578 -5.965 1 87.75 49 VAL B N 1
ATOM 1595 C CA . VAL B 1 49 ? 3.453 -12.492 -5.949 1 87.75 49 VAL B CA 1
ATOM 1596 C C . VAL B 1 49 ? 2.844 -12.367 -4.555 1 87.75 49 VAL B C 1
ATOM 1598 O O . VAL B 1 49 ? 2.604 -11.258 -4.074 1 87.75 49 VAL B O 1
ATOM 1601 N N . LYS B 1 50 ? 2.652 -13.477 -3.969 1 89.31 50 LYS B N 1
ATOM 1602 C CA . LYS B 1 50 ? 2.15 -13.461 -2.598 1 89.31 50 LYS B CA 1
ATOM 1603 C C . LYS B 1 50 ? 3.135 -12.766 -1.662 1 89.31 50 LYS B C 1
ATOM 1605 O O . LYS B 1 50 ? 2.73 -11.992 -0.79 1 89.31 50 LYS B O 1
ATOM 1610 N N . ALA B 1 51 ? 4.328 -13.016 -1.856 1 90.62 51 ALA B N 1
ATOM 1611 C CA . ALA B 1 51 ? 5.371 -12.383 -1.052 1 90.62 51 ALA B CA 1
ATOM 1612 C C . ALA B 1 51 ? 5.414 -10.875 -1.304 1 90.62 51 ALA B C 1
ATOM 1614 O O . ALA B 1 51 ? 5.578 -10.094 -0.369 1 90.62 51 ALA B O 1
ATOM 1615 N N . ALA B 1 52 ? 5.223 -10.531 -2.494 1 87.44 52 ALA B N 1
ATOM 1616 C CA . ALA B 1 52 ? 5.211 -9.109 -2.846 1 87.44 52 ALA B CA 1
ATOM 1617 C C . ALA B 1 52 ? 4.035 -8.391 -2.188 1 87.44 52 ALA B C 1
ATOM 1619 O O . ALA B 1 52 ? 4.188 -7.285 -1.672 1 87.44 52 ALA B O 1
ATOM 1620 N N . LEU B 1 53 ? 2.961 -9 -2.146 1 87.38 53 LEU B N 1
ATOM 1621 C CA . LEU B 1 53 ? 1.777 -8.438 -1.508 1 87.38 53 LEU B CA 1
ATOM 1622 C C . LEU B 1 53 ? 1.989 -8.289 -0.005 1 87.38 53 LEU B C 1
ATOM 1624 O O . LEU B 1 53 ? 1.628 -7.262 0.578 1 87.38 53 LEU B O 1
ATOM 1628 N N . SER B 1 54 ? 2.553 -9.305 0.509 1 89.69 54 SER B N 1
ATOM 1629 C CA . SER B 1 54 ? 2.832 -9.273 1.94 1 89.69 54 SER B CA 1
ATOM 1630 C C . SER B 1 54 ? 3.811 -8.156 2.287 1 89.69 54 SER B C 1
ATOM 1632 O O . SER B 1 54 ? 3.629 -7.453 3.283 1 89.69 54 SER B O 1
ATOM 1634 N N . ARG B 1 55 ? 4.785 -7.973 1.485 1 88.06 55 ARG B N 1
ATOM 1635 C CA . ARG B 1 55 ? 5.773 -6.926 1.704 1 88.06 55 ARG B CA 1
ATOM 1636 C C . ARG B 1 55 ? 5.137 -5.543 1.604 1 88.06 55 ARG B C 1
ATOM 1638 O O . ARG B 1 55 ? 5.441 -4.656 2.406 1 88.06 55 ARG B O 1
ATOM 1645 N N . GLN B 1 56 ? 4.359 -5.375 0.666 1 86.69 56 GLN B N 1
ATOM 1646 C CA . GLN B 1 56 ? 3.67 -4.098 0.495 1 86.69 56 GLN B CA 1
ATOM 1647 C C . GLN B 1 56 ? 2.775 -3.793 1.693 1 86.69 56 GLN B C 1
ATOM 1649 O O . GLN B 1 56 ? 2.729 -2.654 2.164 1 86.69 56 GLN B O 1
ATOM 1654 N N . SER B 1 57 ? 2.094 -4.805 2.154 1 86.94 57 SER B N 1
ATOM 1655 C CA . SER B 1 57 ? 1.229 -4.641 3.318 1 86.94 57 SER B CA 1
ATOM 1656 C C . SER B 1 57 ? 2.037 -4.289 4.562 1 86.94 57 SER B C 1
ATOM 1658 O O . SER B 1 57 ? 1.612 -3.461 5.371 1 86.94 57 SER B O 1
ATOM 1660 N N . GLU B 1 58 ? 3.156 -4.906 4.668 1 89.62 58 GLU B N 1
ATOM 1661 C CA . GLU B 1 58 ? 4.043 -4.629 5.793 1 89.62 58 GLU B CA 1
ATOM 1662 C C . GLU B 1 58 ? 4.547 -3.189 5.762 1 89.62 58 GLU B C 1
ATOM 1664 O O . GLU B 1 58 ? 4.625 -2.527 6.797 1 89.62 58 GLU B O 1
ATOM 1669 N N . ARG B 1 59 ? 4.824 -2.719 4.652 1 88.12 59 ARG B N 1
ATOM 1670 C CA . ARG B 1 59 ? 5.316 -1.354 4.484 1 88.12 59 ARG B CA 1
ATOM 1671 C C . ARG B 1 59 ? 4.242 -0.336 4.84 1 88.12 59 ARG B C 1
ATOM 1673 O O . ARG B 1 59 ? 4.531 0.696 5.449 1 88.12 59 ARG B O 1
ATOM 1680 N N . LEU B 1 60 ? 3.006 -0.672 4.492 1 90.12 60 LEU B N 1
ATOM 1681 C CA . LEU B 1 60 ? 1.896 0.205 4.848 1 90.12 60 LEU B CA 1
ATOM 1682 C C . LEU B 1 60 ? 1.726 0.282 6.359 1 90.12 60 LEU B C 1
ATOM 1684 O O . LEU B 1 60 ? 1.426 1.348 6.902 1 90.12 60 LEU B O 1
ATOM 1688 N N . SER B 1 61 ? 2.037 -0.803 6.938 1 91.19 61 SER B N 1
ATOM 1689 C CA . SER B 1 61 ? 1.821 -0.881 8.375 1 91.19 61 SER B CA 1
ATOM 1690 C C . SER B 1 61 ? 2.895 -0.108 9.141 1 91.19 61 SER B C 1
ATOM 1692 O O . SER B 1 61 ? 2.75 0.146 10.336 1 91.19 61 SER B O 1
ATOM 1694 N N . HIS B 1 62 ? 3.926 0.347 8.445 1 90.19 62 HIS B N 1
ATOM 1695 C CA . HIS B 1 62 ? 4.98 1.127 9.0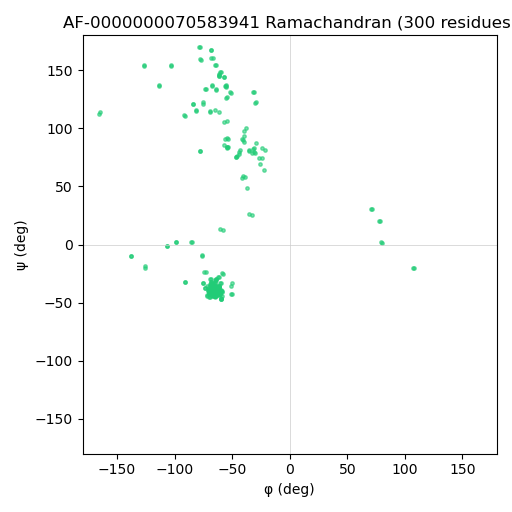78 1 90.19 62 HIS B CA 1
ATOM 1696 C C . HIS B 1 62 ? 4.508 2.543 9.391 1 90.19 62 HIS B C 1
ATOM 1698 O O . HIS B 1 62 ? 5.027 3.189 10.305 1 90.19 62 HIS B O 1
ATOM 1704 N N . PHE B 1 63 ? 3.441 2.924 8.578 1 94.12 63 PHE B N 1
ATOM 1705 C CA . PHE B 1 63 ? 3.078 4.316 8.82 1 94.12 63 PHE B CA 1
ATOM 1706 C C . PHE B 1 63 ? 1.564 4.48 8.859 1 94.12 63 PHE B C 1
ATOM 1708 O O . PHE B 1 63 ? 1.06 5.543 9.234 1 94.12 63 PHE B O 1
ATOM 1715 N N . LEU B 1 64 ? 0.869 3.441 8.484 1 95.69 64 LEU B N 1
ATOM 1716 C CA . LEU B 1 64 ? -0.585 3.484 8.586 1 95.69 64 LEU B CA 1
ATOM 1717 C C . LEU B 1 64 ? -1.084 2.482 9.625 1 95.69 64 LEU B C 1
ATOM 1719 O O . LEU B 1 64 ? -0.618 1.341 9.664 1 95.69 64 LEU B O 1
ATOM 1723 N N . ARG B 1 65 ? -2.014 2.965 10.367 1 95.94 65 ARG B N 1
ATOM 1724 C CA . ARG B 1 65 ? -2.707 2.053 11.273 1 95.94 65 ARG B CA 1
ATOM 1725 C C . ARG B 1 65 ? -3.752 1.23 10.531 1 95.94 65 ARG B C 1
ATOM 1727 O O . ARG B 1 65 ? -4.102 1.545 9.391 1 95.94 65 ARG B O 1
ATOM 1734 N N . ALA B 1 66 ? -4.289 0.218 11.25 1 93.94 66 ALA B N 1
ATOM 1735 C CA . ALA B 1 66 ? -5.191 -0.74 10.617 1 93.94 66 ALA B CA 1
ATOM 1736 C C . ALA B 1 66 ? -6.445 -0.047 10.086 1 93.94 66 ALA B C 1
ATOM 1738 O O . ALA B 1 66 ? -6.938 -0.38 9.008 1 93.94 66 ALA B O 1
ATOM 1739 N N . ASP B 1 67 ? -6.926 0.836 10.844 1 96.56 67 ASP B N 1
ATOM 1740 C CA . ASP B 1 67 ? -8.141 1.523 10.406 1 96.56 67 ASP B CA 1
ATOM 1741 C C . ASP B 1 67 ? -7.852 2.428 9.211 1 96.56 67 ASP B C 1
ATOM 1743 O O . ASP B 1 67 ? -8.711 2.605 8.344 1 96.56 67 ASP B O 1
ATOM 1747 N N . GLN B 1 68 ? -6.672 2.939 9.117 1 96.19 68 GLN B N 1
ATOM 1748 C CA . GLN B 1 68 ? -6.285 3.744 7.965 1 96.19 68 GLN B CA 1
ATOM 1749 C C . GLN B 1 68 ? -6.156 2.881 6.711 1 96.19 68 GLN B C 1
ATOM 1751 O O . GLN B 1 68 ? -6.574 3.285 5.625 1 96.19 68 GLN B O 1
ATOM 1756 N N . VAL B 1 69 ? -5.613 1.746 6.918 1 93.06 69 VAL B N 1
ATOM 1757 C CA . VAL B 1 69 ? -5.48 0.81 5.809 1 93.06 69 VAL B CA 1
ATOM 1758 C C . VAL B 1 69 ? -6.863 0.372 5.332 1 93.06 69 VAL B C 1
ATOM 1760 O O . VAL B 1 69 ? -7.109 0.261 4.129 1 93.06 69 VAL B O 1
ATOM 1763 N N . GLU B 1 70 ? -7.754 0.153 6.254 1 91.5 70 GLU B N 1
ATOM 1764 C CA . GLU B 1 70 ? -9.125 -0.203 5.914 1 91.5 70 GLU B CA 1
ATOM 1765 C C . GLU B 1 70 ? -9.781 0.88 5.062 1 91.5 70 GLU B C 1
ATOM 1767 O O . GLU B 1 70 ? -10.5 0.577 4.109 1 91.5 70 GLU B O 1
ATOM 1772 N N . ARG B 1 71 ? -9.523 2.07 5.402 1 93.12 71 ARG B N 1
ATOM 1773 C CA . ARG B 1 71 ? -10.062 3.195 4.645 1 93.12 71 ARG B CA 1
ATOM 1774 C C . ARG B 1 71 ? -9.555 3.18 3.207 1 93.12 71 ARG B C 1
ATOM 1776 O O . ARG B 1 71 ? -10.289 3.527 2.281 1 93.12 71 ARG B O 1
ATOM 1783 N N . LEU B 1 72 ? -8.32 2.77 3.02 1 89.44 72 LEU B N 1
ATOM 1784 C CA . LEU B 1 72 ? -7.688 2.752 1.706 1 89.44 72 LEU B CA 1
ATOM 1785 C C . LEU B 1 72 ? -8.328 1.696 0.809 1 89.44 72 LEU B C 1
ATOM 1787 O O . LEU B 1 72 ? -8.414 1.878 -0.408 1 89.44 72 LEU B O 1
ATOM 1791 N N . VAL B 1 73 ? -8.742 0.678 1.432 1 84.06 73 VAL B N 1
ATOM 1792 C CA . VAL B 1 73 ? -9.219 -0.445 0.631 1 84.06 73 VAL B CA 1
ATOM 1793 C C . VAL B 1 73 ? -10.742 -0.418 0.554 1 84.06 73 VAL B C 1
ATOM 1795 O O . VAL B 1 73 ? -11.352 -1.279 -0.084 1 84.06 73 VAL B O 1
ATOM 1798 N N . GLN B 1 74 ? -11.336 0.556 1.14 1 86.75 74 GLN B N 1
ATOM 1799 C CA . GLN B 1 74 ? -12.789 0.668 1.202 1 86.75 74 GLN B CA 1
ATOM 1800 C C . GLN B 1 74 ? -13.383 0.833 -0.192 1 86.75 74 GLN B C 1
ATOM 1802 O O . GLN B 1 74 ? -12.867 1.591 -1.012 1 86.75 74 GLN B O 1
ATOM 1807 N N . LEU B 1 75 ? -14.375 0.083 -0.401 1 81.69 75 LEU B N 1
ATOM 1808 C CA . LEU B 1 75 ? -15.109 0.174 -1.656 1 81.69 75 LEU B CA 1
ATOM 1809 C C . LEU B 1 75 ? -16.422 0.928 -1.463 1 81.69 75 LEU B C 1
ATOM 1811 O O . LEU B 1 75 ? -16.891 1.077 -0.335 1 81.69 75 LEU B O 1
ATOM 1815 N N . PRO B 1 76 ? -16.844 1.513 -2.607 1 84.81 76 PRO B N 1
ATOM 1816 C CA . PRO B 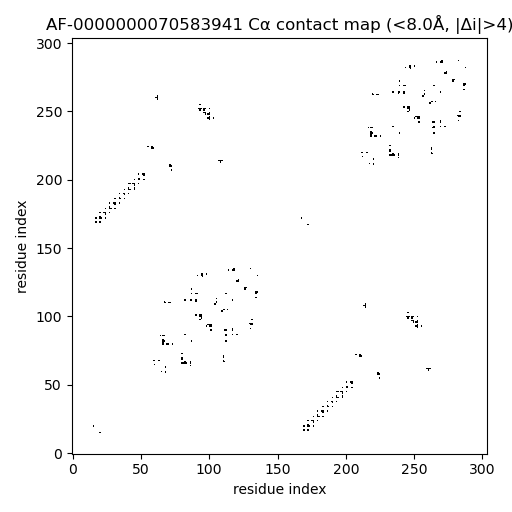1 76 ? -18.156 2.152 -2.498 1 84.81 76 PRO B CA 1
ATOM 1817 C C . PRO B 1 76 ? -19.234 1.196 -2.006 1 84.81 76 PRO B C 1
ATOM 1819 O O . PRO B 1 76 ? -19.312 0.054 -2.465 1 84.81 76 PRO B O 1
ATOM 1822 N N . GLY B 1 77 ? -19.953 1.44 -1.04 1 89.06 77 GLY B N 1
ATOM 1823 C CA . GLY B 1 77 ? -21.016 0.599 -0.509 1 89.06 77 GLY B CA 1
ATOM 1824 C C . GLY B 1 77 ? -20.656 -0.056 0.811 1 89.06 77 GLY B C 1
ATOM 1825 O O . GLY B 1 77 ? -21.531 -0.545 1.528 1 89.06 77 GLY B O 1
ATOM 1826 N N . ASP B 1 78 ? -19.375 -0.084 0.984 1 88.5 78 ASP B N 1
ATOM 1827 C CA . ASP B 1 78 ? -18.953 -0.641 2.266 1 88.5 78 ASP B CA 1
ATOM 1828 C C . ASP B 1 78 ? -19.438 0.229 3.426 1 88.5 78 ASP B C 1
ATOM 1830 O O . ASP B 1 78 ? -19.672 1.424 3.252 1 88.5 78 ASP B O 1
ATOM 1834 N N . ALA B 1 79 ? -19.562 -0.398 4.488 1 90.94 79 ALA B N 1
ATOM 1835 C CA . ALA B 1 79 ? -19.812 0.375 5.699 1 90.94 79 ALA B CA 1
ATOM 1836 C C . ALA B 1 79 ? -18.672 1.344 5.984 1 90.94 79 ALA B C 1
ATOM 1838 O O . ALA B 1 79 ? -17.516 1.06 5.668 1 90.94 79 ALA B O 1
ATOM 1839 N N . PRO B 1 80 ? -19.016 2.461 6.574 1 90.19 80 PRO B N 1
ATOM 1840 C CA . PRO B 1 80 ? -17.953 3.42 6.91 1 90.19 80 PRO B CA 1
ATOM 1841 C C . PRO B 1 80 ? -16.922 2.848 7.879 1 90.19 80 PRO B C 1
ATOM 1843 O O . PRO B 1 80 ? -17.266 2.035 8.742 1 90.19 80 PRO B O 1
ATOM 1846 N N . VAL B 1 81 ? -15.75 3.24 7.688 1 92.94 81 VAL B N 1
ATOM 1847 C CA . VAL B 1 81 ? -14.656 2.799 8.539 1 92.94 81 VAL B CA 1
ATOM 1848 C C . VAL B 1 81 ? -14.836 3.361 9.945 1 92.94 81 VAL B C 1
ATOM 1850 O O . VAL B 1 81 ? -15.227 4.52 10.117 1 92.94 81 VAL B O 1
ATOM 1853 N N . ARG B 1 82 ? -14.578 2.445 10.945 1 94.06 82 ARG B N 1
ATOM 1854 C CA . ARG B 1 82 ? -14.547 2.896 12.328 1 94.06 82 ARG B CA 1
ATOM 1855 C C . ARG B 1 82 ? -13.133 3.283 12.75 1 94.06 82 ARG B C 1
ATOM 1857 O O . ARG B 1 82 ? -12.289 2.416 12.969 1 94.06 82 ARG B O 1
ATOM 1864 N N . TRP B 1 83 ? -12.953 4.566 12.961 1 97.69 83 TRP B N 1
ATOM 1865 C CA . TRP B 1 83 ? -11.625 5.062 13.32 1 97.69 83 TRP B CA 1
ATOM 1866 C C . TRP B 1 83 ? -11.281 4.695 14.758 1 97.69 83 TRP B C 1
ATOM 1868 O O . TRP B 1 83 ? -12.125 4.797 15.656 1 97.69 83 TRP B O 1
ATOM 1878 N N . THR B 1 84 ? -10.133 4.223 14.93 1 97 84 THR B N 1
ATOM 1879 C CA . THR B 1 84 ? -9.664 3.912 16.281 1 97 84 THR B CA 1
ATOM 1880 C C . THR B 1 84 ? -9.25 5.184 17.016 1 97 84 THR B C 1
ATOM 1882 O O . THR B 1 84 ? -8.922 6.191 16.375 1 97 84 THR B O 1
ATOM 1885 N N . GLU B 1 85 ? -9.219 5.152 18.328 1 96.62 85 GLU B N 1
ATOM 1886 C CA . GLU B 1 85 ? -8.852 6.316 19.141 1 96.62 85 GLU B CA 1
ATOM 1887 C C . GLU B 1 85 ? -7.418 6.758 18.859 1 96.62 85 GLU B C 1
ATOM 1889 O O . GLU B 1 85 ? -7.152 7.953 18.703 1 96.62 85 GLU B O 1
ATOM 1894 N N . PRO B 1 86 ? -6.508 5.805 18.688 1 96.75 86 PRO B N 1
ATOM 1895 C CA . PRO B 1 86 ? -5.141 6.25 18.406 1 96.75 86 PRO B CA 1
ATOM 1896 C C . PRO B 1 86 ? -5.043 7.043 17.109 1 96.75 86 PRO B C 1
ATOM 1898 O O . PRO B 1 86 ? -4.328 8.047 17.047 1 96.75 86 PRO B O 1
ATOM 1901 N N . THR B 1 87 ? -5.793 6.668 16.125 1 98 87 THR B N 1
ATOM 1902 C CA . THR B 1 87 ? -5.777 7.379 14.852 1 98 87 THR B CA 1
ATOM 1903 C C . THR B 1 87 ? -6.43 8.75 14.992 1 98 87 THR B C 1
ATOM 1905 O O . THR B 1 87 ? -5.934 9.742 14.445 1 98 87 THR B O 1
ATOM 1908 N N . LEU B 1 88 ? -7.473 8.797 15.734 1 97.62 88 LEU B N 1
ATOM 1909 C CA . LEU B 1 88 ? -8.172 10.062 15.953 1 97.62 88 LEU B CA 1
ATOM 1910 C C . LEU B 1 88 ? -7.297 11.039 16.734 1 97.62 88 LEU B C 1
ATOM 1912 O O . LEU B 1 88 ? -7.254 12.227 16.422 1 97.62 88 LEU B O 1
ATOM 1916 N N . ARG B 1 89 ? -6.594 10.539 17.625 1 95.88 89 ARG B N 1
ATOM 1917 C CA . ARG B 1 89 ? -5.703 11.383 18.422 1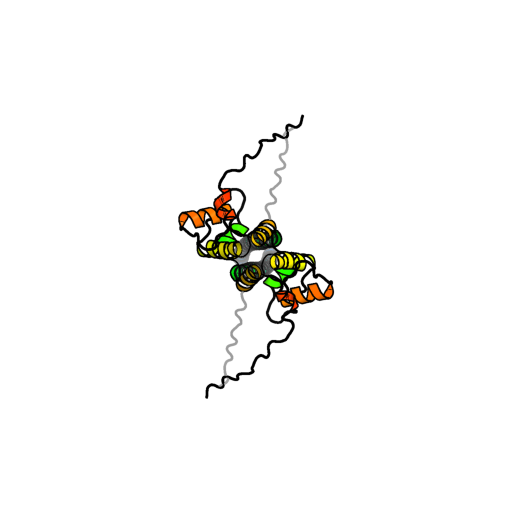 95.88 89 ARG B CA 1
ATOM 1918 C C . ARG B 1 89 ? -4.539 11.891 17.578 1 95.88 89 ARG B C 1
ATOM 1920 O O . ARG B 1 89 ? -4.152 13.055 17.688 1 95.88 89 ARG B O 1
ATOM 1927 N N . PHE B 1 90 ? -4.051 10.992 16.797 1 97.31 90 PHE B N 1
ATOM 1928 C CA . PHE B 1 90 ? -2.986 11.375 15.875 1 97.31 90 PHE B CA 1
ATOM 1929 C C . PHE B 1 90 ? -3.453 12.477 14.938 1 97.31 90 PHE B C 1
ATOM 1931 O O . PHE B 1 90 ? -2.764 13.484 14.758 1 97.31 90 PHE B O 1
ATOM 1938 N N . ALA B 1 91 ? -4.617 12.258 14.398 1 97.69 91 ALA B N 1
ATOM 1939 C CA . ALA B 1 91 ? -5.211 13.227 13.477 1 97.69 91 ALA B CA 1
ATOM 1940 C C . ALA B 1 91 ? -5.465 14.555 14.18 1 97.69 91 ALA B C 1
ATOM 1942 O O . ALA B 1 91 ? -5.191 15.625 13.617 1 97.69 91 ALA B O 1
ATOM 1943 N N . LEU B 1 92 ? -5.91 14.469 15.352 1 96.19 92 LEU B N 1
ATOM 1944 C CA . LEU B 1 92 ? -6.18 15.672 16.125 1 96.19 92 LEU B CA 1
ATOM 1945 C C . LEU B 1 92 ? -4.891 16.422 16.438 1 96.19 92 LEU B C 1
ATOM 1947 O O . LEU B 1 92 ? -4.875 17.656 16.469 1 96.19 92 LEU B O 1
ATOM 1951 N N . ASP B 1 93 ? -3.854 15.68 16.625 1 96.19 93 ASP B N 1
ATOM 1952 C CA . ASP B 1 93 ? -2.561 16.297 16.891 1 96.19 93 ASP B CA 1
ATOM 1953 C C . ASP B 1 93 ? -2.094 17.125 15.688 1 96.19 93 ASP B C 1
ATOM 1955 O O . ASP B 1 93 ? -1.585 18.234 15.852 1 96.19 93 ASP B O 1
ATOM 1959 N N . ILE B 1 94 ? -2.299 16.625 14.602 1 96.81 94 ILE B N 1
ATOM 1960 C CA . ILE B 1 94 ? -1.93 17.344 13.391 1 96.81 94 ILE B CA 1
ATOM 1961 C C . ILE B 1 94 ? -2.85 18.547 13.211 1 96.81 94 ILE B C 1
ATOM 1963 O O . ILE B 1 94 ? -2.383 19.656 12.93 1 96.81 94 ILE B O 1
ATOM 1967 N N . TYR B 1 95 ? -4.102 18.344 13.5 1 96.81 95 TYR B N 1
ATOM 1968 C CA . TYR B 1 95 ? -5.082 19.406 13.344 1 96.81 95 TYR B CA 1
ATOM 1969 C C . TYR B 1 95 ? -4.809 20.547 14.32 1 96.81 95 TYR B C 1
ATOM 1971 O O . TYR B 1 95 ? -4.93 21.719 13.961 1 96.81 95 TYR B O 1
ATOM 1979 N N . ARG B 1 96 ? -4.43 20.156 15.469 1 95.06 96 ARG B N 1
ATOM 1980 C CA . ARG B 1 96 ? -4.098 21.156 16.484 1 95.06 96 ARG B CA 1
ATOM 1981 C C . ARG B 1 96 ? -2.926 22.016 16.031 1 95.06 96 ARG B C 1
ATOM 1983 O O . ARG B 1 96 ? -2.883 23.219 16.328 1 95.06 96 ARG B O 1
ATOM 1990 N N . CYS B 1 97 ? -2.074 21.344 15.367 1 95.12 97 CYS B N 1
ATOM 1991 C CA . CYS B 1 97 ? -0.917 22.094 14.883 1 95.12 97 CYS B CA 1
ATOM 1992 C C . CYS B 1 97 ? -1.317 23.062 13.781 1 95.12 97 CYS B C 1
ATOM 1994 O O . CYS B 1 97 ? -0.895 24.219 13.781 1 95.12 97 CYS B O 1
ATOM 1996 N N . SER B 1 98 ? -2.131 22.531 12.859 1 95.69 98 SER B N 1
ATOM 1997 C CA . SER B 1 98 ? -2.566 23.391 11.758 1 95.69 98 SER B CA 1
ATOM 1998 C C . SER B 1 98 ? -3.752 22.766 11.023 1 95.69 98 SER B C 1
ATOM 2000 O O . SER B 1 98 ? -3.594 21.797 10.289 1 95.69 98 SER B O 1
ATOM 2002 N N . PRO B 1 99 ? -4.871 23.406 11.109 1 96.38 99 PRO B N 1
ATOM 2003 C CA . PRO B 1 99 ? -6.012 22.953 10.32 1 96.38 99 PRO B CA 1
ATOM 2004 C C . PRO B 1 99 ? -5.738 22.984 8.812 1 96.38 99 PRO B C 1
ATOM 2006 O O . PRO B 1 99 ? -6.184 22.109 8.086 1 96.38 99 PRO B O 1
ATOM 2009 N N . LYS B 1 100 ? -4.965 23.938 8.453 1 95.94 100 LYS B N 1
ATOM 2010 C CA . LYS B 1 100 ? -4.648 24.078 7.031 1 95.94 100 LYS B CA 1
ATOM 2011 C C . LYS B 1 100 ? -3.797 22.906 6.547 1 95.94 100 LYS B C 1
ATOM 2013 O O . LYS B 1 100 ? -4.047 22.344 5.473 1 95.94 100 LYS B O 1
ATOM 2018 N N . ALA B 1 101 ? -2.834 22.516 7.32 1 96.69 101 ALA B N 1
ATOM 2019 C CA . ALA B 1 101 ? -1.997 21.375 6.984 1 96.69 101 ALA B CA 1
ATOM 2020 C C . ALA B 1 101 ? -2.83 20.094 6.883 1 96.69 101 ALA B C 1
ATOM 2022 O O . ALA B 1 101 ? -2.668 19.312 5.941 1 96.69 101 ALA B O 1
ATOM 2023 N N . TYR B 1 102 ? -3.717 20 7.82 1 97.69 102 TYR B N 1
ATOM 2024 C CA . TYR B 1 102 ? -4.562 18.812 7.852 1 97.69 102 TYR B CA 1
ATOM 2025 C C . TYR B 1 102 ? -5.457 18.75 6.621 1 97.69 102 TYR B C 1
ATOM 2027 O O . TYR B 1 102 ? -5.574 17.688 5.984 1 97.69 102 TYR B O 1
ATOM 2035 N N . ARG B 1 103 ? -5.984 19.828 6.266 1 97 103 ARG B N 1
ATOM 2036 C CA . ARG B 1 103 ? -6.863 19.891 5.102 1 97 103 ARG B CA 1
ATOM 2037 C C . ARG B 1 103 ? -6.086 19.641 3.814 1 97 103 ARG B C 1
ATOM 2039 O O . ARG B 1 103 ? -6.613 19.047 2.871 1 97 103 ARG B O 1
ATOM 2046 N N . THR B 1 104 ? -4.871 20.078 3.811 1 97 104 THR B N 1
ATOM 2047 C CA . THR B 1 104 ? -4.008 19.828 2.664 1 97 104 THR B CA 1
ATOM 2048 C C . THR B 1 104 ? -3.789 18.328 2.475 1 97 104 THR B C 1
ATOM 2050 O O . THR B 1 104 ? -3.822 17.828 1.349 1 97 104 THR B O 1
ATOM 2053 N N . MET B 1 105 ? -3.668 17.625 3.543 1 97.12 105 MET B N 1
ATOM 2054 C CA . MET B 1 105 ? -3.482 16.172 3.49 1 97.12 105 MET B CA 1
ATOM 2055 C C . MET B 1 105 ? -4.758 15.477 3.025 1 97.12 105 MET B C 1
ATOM 2057 O O . MET B 1 105 ? -4.703 14.547 2.221 1 97.12 105 MET B O 1
ATOM 2061 N N . LEU B 1 106 ? -5.859 15.945 3.559 1 96.81 106 LEU B N 1
ATOM 2062 C CA . LEU B 1 106 ? -7.137 15.367 3.145 1 96.81 106 LEU B CA 1
ATOM 2063 C C . LEU B 1 106 ? -7.379 15.602 1.658 1 96.81 106 LEU B C 1
ATOM 2065 O O . LEU B 1 106 ? -7.855 14.711 0.956 1 96.81 106 LEU B O 1
ATOM 2069 N N . ALA B 1 107 ? -7.035 16.75 1.247 1 96.38 107 ALA B N 1
ATOM 2070 C CA . ALA B 1 107 ? -7.203 17.094 -0.162 1 96.38 107 ALA B CA 1
ATOM 2071 C C . ALA B 1 107 ? -6.336 16.219 -1.053 1 96.38 107 ALA B C 1
ATOM 2073 O O . ALA B 1 107 ? -6.699 15.93 -2.197 1 96.38 107 ALA B O 1
ATOM 2074 N N . ALA B 1 108 ? -5.219 15.812 -0.452 1 96.12 108 ALA B N 1
ATOM 2075 C CA . ALA B 1 108 ? -4.32 14.922 -1.185 1 96.12 108 ALA B CA 1
ATOM 2076 C C . ALA B 1 108 ? -4.742 13.469 -1.024 1 96.12 108 ALA B C 1
ATOM 2078 O O . ALA B 1 108 ? -4.035 12.555 -1.465 1 96.12 108 ALA B O 1
ATOM 2079 N N . HIS B 1 109 ? -5.836 13.18 -0.315 1 95.38 109 HIS B N 1
ATOM 2080 C CA . HIS B 1 109 ? -6.523 11.898 -0.208 1 95.38 109 HIS B CA 1
ATOM 2081 C C . HIS B 1 109 ? -5.789 10.961 0.742 1 95.38 109 HIS B C 1
ATOM 2083 O O . HIS B 1 109 ? -5.906 9.734 0.629 1 95.38 109 HIS B O 1
ATOM 2089 N N . TYR B 1 110 ? -4.961 11.562 1.606 1 96.94 110 TYR B N 1
ATOM 2090 C CA . TYR B 1 110 ? -4.43 10.719 2.67 1 96.94 110 TYR B CA 1
ATOM 2091 C C . TYR B 1 110 ? -5.559 10.094 3.48 1 96.94 110 TYR B C 1
ATOM 2093 O O . TYR B 1 110 ? -6.59 10.727 3.719 1 96.94 110 TYR B O 1
ATOM 2101 N N . PRO B 1 111 ? -5.328 8.875 3.902 1 96.19 111 PRO B N 1
ATOM 2102 C CA . PRO B 1 111 ? -6.383 8.188 4.645 1 96.19 111 PRO B CA 1
ATOM 2103 C C . PRO B 1 111 ? -6.477 8.641 6.102 1 96.19 111 PRO B C 1
ATOM 2105 O O . PRO B 1 111 ? -6.023 7.934 7.004 1 96.19 111 PRO B O 1
ATOM 2108 N N . LEU B 1 112 ? -7.121 9.75 6.293 1 97.5 112 LEU B N 1
ATOM 2109 C CA . LEU B 1 112 ? -7.289 10.375 7.602 1 97.5 112 LEU B CA 1
ATOM 2110 C C . LEU B 1 112 ? -8.758 10.656 7.883 1 97.5 112 LEU B C 1
ATOM 2112 O O . LEU B 1 112 ? -9.562 10.797 6.953 1 97.5 112 LEU B O 1
ATOM 2116 N N . PRO B 1 113 ? -9.047 10.695 9.18 1 97.44 113 PRO B N 1
ATOM 2117 C CA . PRO B 1 113 ? -10.43 11.039 9.523 1 97.44 113 PRO B CA 1
ATOM 2118 C C . PRO B 1 113 ? -10.836 12.43 9.039 1 97.44 113 PRO B C 1
ATOM 2120 O O . PRO B 1 113 ? -10 13.336 9 1 97.44 113 PRO 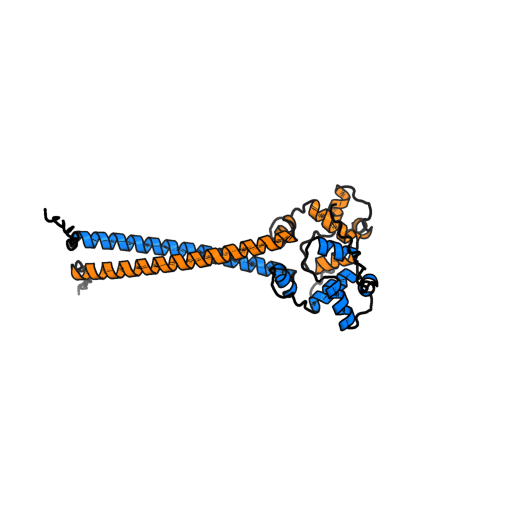B O 1
ATOM 2123 N N . SER B 1 114 ? -12.07 12.477 8.703 1 95.94 114 SER B N 1
ATOM 2124 C CA . SER B 1 114 ? -12.602 13.781 8.312 1 95.94 114 SER B CA 1
ATOM 2125 C C . SER B 1 114 ? -12.664 14.734 9.508 1 95.94 114 SER B C 1
ATOM 2127 O O . SER B 1 114 ? -12.578 14.297 10.656 1 95.94 114 SER B O 1
ATOM 2129 N N . GLU B 1 115 ? -12.883 15.992 9.164 1 95.81 115 GLU B N 1
ATOM 2130 C CA . GLU B 1 115 ? -13.047 16.969 10.234 1 95.81 115 GLU B CA 1
ATOM 2131 C C . GLU B 1 115 ? -14.305 16.672 11.055 1 95.81 115 GLU B C 1
ATOM 2133 O O . GLU B 1 115 ? -14.336 16.922 12.258 1 95.81 115 GLU B O 1
ATOM 2138 N N . ARG B 1 116 ? -15.242 16.125 10.383 1 93.94 116 ARG B N 1
ATOM 2139 C CA . ARG B 1 116 ? -16.469 15.734 11.07 1 93.94 116 ARG B CA 1
ATOM 2140 C C . ARG B 1 116 ? -16.203 14.641 12.102 1 93.94 116 ARG B C 1
ATOM 2142 O O . ARG B 1 116 ? -16.703 14.703 13.227 1 93.94 116 ARG B O 1
ATOM 2149 N N . ALA B 1 117 ? -15.414 13.688 11.672 1 95.56 117 ALA B N 1
ATOM 2150 C CA . ALA B 1 117 ? -15.078 12.594 12.578 1 95.56 117 ALA B CA 1
ATOM 2151 C C . ALA B 1 117 ? -14.273 13.102 13.773 1 95.56 117 ALA B C 1
ATOM 2153 O O . ALA B 1 117 ? -14.484 12.648 14.906 1 95.56 117 ALA B O 1
ATOM 2154 N N . LEU B 1 118 ? -13.414 14.062 13.578 1 96.25 118 LEU B N 1
ATOM 2155 C CA . LEU B 1 118 ? -12.617 14.641 14.656 1 96.25 118 LEU B CA 1
ATOM 2156 C C . LEU B 1 118 ? -13.5 15.43 15.625 1 96.25 118 LEU B C 1
ATOM 2158 O O . LEU B 1 118 ? -13.328 15.336 16.844 1 96.25 118 LEU B O 1
ATOM 2162 N N . ARG B 1 119 ? -14.391 16.156 15 1 94.5 119 ARG B N 1
ATOM 2163 C CA . ARG B 1 119 ? -15.328 16.906 15.828 1 94.5 119 ARG B CA 1
ATOM 2164 C C . ARG B 1 119 ? -16.141 15.984 16.734 1 94.5 119 ARG B C 1
ATOM 2166 O O . ARG B 1 119 ? -16.281 16.234 17.922 1 94.5 119 ARG B O 1
ATOM 2173 N N . ALA B 1 120 ? -16.625 14.922 16.109 1 93.5 120 ALA B N 1
ATOM 2174 C CA . ALA B 1 120 ? -17.406 13.953 16.859 1 93.5 120 ALA B CA 1
ATOM 2175 C C . ALA B 1 120 ? -16.578 13.352 18 1 93.5 120 ALA B C 1
ATOM 2177 O O . ALA B 1 120 ? -17.078 13.164 19.109 1 93.5 120 ALA B O 1
ATOM 2178 N N . PHE B 1 121 ? -15.414 13.125 17.734 1 95.06 121 PHE B N 1
ATOM 2179 C CA . PHE B 1 121 ? -14.516 12.555 18.734 1 95.06 121 PHE B CA 1
ATOM 2180 C C . PHE B 1 121 ? -14.289 13.531 19.891 1 95.06 121 PHE B C 1
ATOM 2182 O O . PHE B 1 121 ? -14.344 13.141 21.062 1 95.06 121 PHE B O 1
ATOM 2189 N N . CYS B 1 122 ? -14.062 14.773 19.594 1 93.62 122 CYS B N 1
ATOM 2190 C CA . CYS B 1 122 ? -13.82 15.797 20.609 1 93.62 122 CYS B CA 1
ATOM 2191 C C . CYS B 1 122 ? -15.039 15.984 21.5 1 93.62 122 CYS B C 1
ATOM 2193 O O . CYS B 1 122 ? -14.906 16.062 22.719 1 93.62 122 CYS B O 1
ATOM 2195 N N . VAL B 1 123 ? -16.188 15.977 20.875 1 91.25 123 VAL B N 1
ATOM 2196 C CA . VAL B 1 123 ? -17.438 16.172 21.609 1 91.25 123 VAL B CA 1
ATOM 2197 C C . VAL B 1 123 ? -17.703 14.977 22.5 1 91.25 123 VAL B C 1
ATOM 2199 O O . VAL B 1 123 ? -18 15.133 23.688 1 91.25 123 VAL B O 1
ATOM 2202 N N . GLU B 1 124 ? -17.469 13.859 21.953 1 92.38 124 GLU B N 1
ATOM 2203 C CA . GLU B 1 124 ? -17.766 12.625 22.672 1 92.38 124 GLU B CA 1
ATOM 2204 C C . GLU B 1 124 ? -16.812 12.43 23.844 1 92.38 124 GLU B C 1
ATOM 2206 O O . GLU B 1 124 ? -17.203 11.93 24.906 1 92.38 124 GLU B O 1
ATOM 2211 N N . HIS B 1 125 ? -15.594 12.828 23.734 1 92.31 125 HIS B N 1
ATOM 2212 C CA . HIS B 1 125 ? -14.594 12.547 24.75 1 92.31 125 HIS B CA 1
ATOM 2213 C C . HIS B 1 125 ? -14.25 13.805 25.547 1 92.31 125 HIS B C 1
ATOM 2215 O O . HIS B 1 125 ? -13.398 13.773 26.438 1 92.31 125 HIS B O 1
ATOM 2221 N N . GLY B 1 126 ? -14.875 14.883 25.172 1 88.56 126 GLY B N 1
ATOM 2222 C CA . GLY B 1 126 ? -14.711 16.125 25.906 1 88.56 126 GLY B CA 1
ATOM 2223 C C . GLY B 1 126 ? -13.336 16.75 25.719 1 88.56 126 GLY B C 1
ATOM 2224 O O . GLY B 1 126 ? -12.789 17.344 26.656 1 88.56 126 GLY B O 1
ATOM 2225 N N . VAL B 1 127 ? -12.789 16.531 24.594 1 87.81 127 VAL B N 1
ATOM 2226 C CA . VAL B 1 127 ? -11.484 17.109 24.297 1 87.81 127 VAL B CA 1
ATOM 2227 C C . VAL B 1 127 ? -11.641 18.562 23.859 1 87.81 127 VAL B C 1
ATOM 2229 O O . VAL B 1 127 ? -12.281 18.828 22.844 1 87.81 127 VAL B O 1
ATOM 2232 N N . GLN B 1 128 ? -11.133 19.484 24.641 1 81.12 128 GLN B N 1
ATOM 2233 C CA . GLN B 1 128 ? -11.297 20.891 24.312 1 81.12 128 GLN B CA 1
ATOM 2234 C C . GLN B 1 128 ? -9.953 21.609 24.266 1 81.12 128 GLN B C 1
ATOM 2236 O O . GLN B 1 128 ? -9.789 22.594 23.547 1 81.12 128 GLN B O 1
ATOM 2241 N N . ASP B 1 129 ? -9 20.969 24.875 1 81.25 129 ASP B N 1
ATOM 2242 C CA . ASP B 1 129 ? -7.723 21.656 25.016 1 81.25 129 ASP B CA 1
ATOM 2243 C C . ASP B 1 129 ? -6.965 21.672 23.688 1 81.25 129 ASP B C 1
ATOM 2245 O O . ASP B 1 129 ? -6.703 20.609 23.109 1 81.25 129 ASP B O 1
ATOM 2249 N N . GLY B 1 130 ? -6.668 22.875 23.203 1 83.25 130 GLY B N 1
ATOM 2250 C CA . GLY B 1 130 ? -5.812 23.047 22.047 1 83.25 130 GLY B CA 1
ATOM 2251 C C . GLY B 1 130 ? -6.543 22.828 20.734 1 83.25 130 GLY B C 1
ATOM 2252 O O . GLY B 1 130 ? -5.934 22.844 19.656 1 83.25 130 GLY B O 1
ATOM 2253 N N . VAL B 1 131 ? -7.859 22.547 20.875 1 86.75 131 VAL B N 1
ATOM 2254 C CA . VAL B 1 131 ? -8.609 22.297 19.641 1 86.75 131 VAL B CA 1
ATOM 2255 C C . VAL B 1 131 ? -9.055 23.625 19.031 1 86.75 131 VAL B C 1
ATOM 2257 O O . VAL B 1 131 ? -9.695 24.453 19.703 1 86.75 131 VAL B O 1
ATOM 2260 N N . PRO B 1 132 ? -8.594 23.812 17.812 1 88.94 132 PRO B N 1
ATOM 2261 C CA . PRO B 1 132 ? -9.031 25.047 17.141 1 88.94 132 PRO B CA 1
ATOM 2262 C C . PRO B 1 132 ? -10.555 25.172 17.094 1 88.94 132 PRO B C 1
ATOM 2264 O O . PRO B 1 132 ? -11.258 24.203 16.828 1 88.94 132 PRO B O 1
ATOM 2267 N N . PRO B 1 133 ? -11.031 26.375 17.375 1 84.19 133 PRO B N 1
ATOM 2268 C CA . PRO B 1 133 ? -12.477 26.609 17.422 1 84.19 133 PRO B CA 1
ATOM 2269 C C . PRO B 1 133 ? -13.172 26.266 16.094 1 84.19 133 PRO B C 1
ATOM 2271 O O . PRO B 1 133 ? -14.352 25.922 16.094 1 84.19 133 PRO B O 1
ATOM 2274 N N . GLU B 1 134 ? -12.344 26.344 15.055 1 85.25 134 GLU B N 1
ATOM 2275 C CA . GLU B 1 134 ? -12.922 26.078 13.742 1 85.25 134 GLU B CA 1
ATOM 2276 C C . GLU B 1 134 ? -13.453 24.641 13.656 1 85.25 134 GLU B C 1
ATOM 2278 O O . GLU B 1 134 ? -14.367 24.359 12.883 1 85.25 134 GLU B O 1
ATOM 2283 N N . LEU B 1 135 ? -12.789 23.844 14.469 1 89 135 LEU B N 1
ATOM 2284 C CA . LEU B 1 135 ? -13.242 22.469 14.453 1 89 135 LEU B CA 1
ATOM 2285 C C . LEU B 1 135 ? -14.562 22.312 15.203 1 89 135 LEU B C 1
ATOM 2287 O O . LEU B 1 135 ? -15.43 21.531 14.789 1 89 135 LEU B O 1
ATOM 2291 N N . LEU B 1 136 ? -14.719 23.094 16.203 1 81.38 136 LEU B N 1
ATOM 2292 C CA . LEU B 1 136 ? -15.883 22.938 17.078 1 81.38 136 LEU B CA 1
ATOM 2293 C C . LEU B 1 136 ? -17.047 23.797 16.594 1 81.38 136 LEU B C 1
ATOM 2295 O O . LEU B 1 136 ? -18.203 23.469 16.828 1 81.38 136 LEU B O 1
ATOM 2299 N N . LEU B 1 137 ? -16.766 25 15.977 1 68.5 137 LEU B N 1
ATOM 2300 C CA . LEU B 1 137 ? -17.797 25.938 15.57 1 68.5 137 LEU B CA 1
ATOM 2301 C C . LEU B 1 137 ? -18.562 25.406 14.359 1 68.5 137 LEU B C 1
ATOM 2303 O O . LEU B 1 137 ? -19.719 25.781 14.141 1 68.5 137 LEU B O 1
ATOM 2307 N N . GLN B 1 138 ? -17.953 24.875 13.352 1 56.41 138 GLN B N 1
ATOM 2308 C CA . GLN B 1 138 ? -18.719 24.609 12.133 1 56.41 138 GLN B CA 1
ATOM 2309 C C . GLN B 1 138 ? -19.906 23.688 12.414 1 56.41 138 GLN B C 1
ATOM 2311 O O . GLN B 1 138 ? -20.469 23.109 11.484 1 56.41 138 GLN B O 1
ATOM 2316 N N . ALA B 1 139 ? -20.203 23.484 13.5 1 48.19 139 ALA B N 1
ATOM 2317 C CA . ALA B 1 139 ? -21.375 22.641 13.609 1 48.19 139 ALA B CA 1
ATOM 2318 C C . ALA B 1 139 ? -22.516 23.156 12.742 1 48.19 139 ALA B C 1
ATOM 2320 O O . ALA B 1 139 ? -23.531 22.484 12.555 1 48.19 139 ALA B O 1
ATOM 2321 N N . GLU B 1 140 ? -22.656 24.469 12.562 1 45.16 140 GLU B N 1
ATOM 2322 C CA . GLU B 1 140 ? -23.922 24.766 11.898 1 45.16 140 GLU B CA 1
ATOM 2323 C C . GLU B 1 140 ? -23.906 24.297 10.445 1 45.16 140 GLU B C 1
ATOM 2325 O O . GLU B 1 140 ? -22.922 24.5 9.734 1 45.16 140 GLU B O 1
ATOM 2330 N N . PRO B 1 141 ? -24.672 23.359 9.961 1 43.03 141 PRO B N 1
ATOM 2331 C CA . PRO B 1 141 ? -24.875 22.984 8.562 1 43.03 141 PRO B CA 1
ATOM 2332 C C . PRO B 1 141 ? -24.781 24.188 7.617 1 43.03 141 PRO B C 1
ATOM 2334 O O . PRO B 1 141 ? -25.438 25.203 7.859 1 43.03 141 PRO B O 1
ATOM 2337 N N . GLY B 1 142 ? -23.703 24.703 7.238 1 37.75 142 GLY B N 1
ATOM 2338 C CA . GLY B 1 142 ? -23.906 25.672 6.164 1 37.75 142 GLY B CA 1
ATOM 2339 C C . GLY B 1 142 ? -25.109 25.344 5.297 1 37.75 142 GLY B C 1
ATOM 2340 O O . GLY B 1 142 ? -25.484 24.188 5.16 1 37.75 142 GLY B O 1
ATOM 2341 N N . GLU B 1 143 ? -26.125 26.312 5.164 1 36.31 143 GLU B N 1
ATOM 2342 C CA . GLU B 1 143 ? -27.156 26.406 4.141 1 36.31 143 GLU B CA 1
ATOM 2343 C C . GLU B 1 143 ? -26.609 26.094 2.756 1 36.31 143 GLU B C 1
ATOM 2345 O O . GLU B 1 143 ? -25.797 26.859 2.219 1 36.31 143 GLU B O 1
ATOM 2350 N N . GLU B 1 144 ? -26.062 25.031 2.492 1 35.66 144 GLU B N 1
ATOM 2351 C CA . GLU B 1 144 ? -26.094 24.734 1.063 1 35.66 144 GLU B CA 1
ATOM 2352 C C . GLU B 1 144 ? -27.328 25.344 0.394 1 35.66 144 GLU B C 1
ATOM 2354 O O . GLU B 1 144 ? -28.453 25.078 0.788 1 35.66 144 GLU B O 1
ATOM 2359 N N . ASP B 1 145 ? -27.234 26.609 -0.054 1 34.03 145 ASP B N 1
ATOM 2360 C CA . ASP B 1 145 ? -28.062 27.031 -1.179 1 34.03 145 ASP B CA 1
ATOM 2361 C C . ASP B 1 145 ? -28.188 25.922 -2.215 1 34.03 145 ASP B C 1
ATOM 2363 O O . ASP B 1 145 ? -27.188 25.344 -2.641 1 34.03 145 ASP B O 1
ATOM 2367 N N . GLY B 1 146 ? -29.266 25.172 -2.248 1 31.75 146 GLY B N 1
ATOM 2368 C CA . GLY B 1 146 ? -29.891 24.375 -3.293 1 31.75 146 GLY B CA 1
ATOM 2369 C C . GLY B 1 146 ? -29.766 25 -4.672 1 31.75 146 GLY B C 1
ATOM 2370 O O . GLY B 1 146 ? -30.734 25.562 -5.199 1 31.75 146 GLY B O 1
ATOM 2371 N N . ALA B 1 147 ? -28.75 25.812 -4.938 1 31 147 ALA B N 1
ATOM 2372 C CA . ALA B 1 147 ? -28.75 26.125 -6.363 1 31 147 ALA B CA 1
ATOM 2373 C C . ALA B 1 147 ? -28.734 24.859 -7.207 1 31 147 ALA B C 1
ATOM 2375 O O . ALA B 1 147 ? -27.781 24.078 -7.16 1 31 147 ALA B O 1
ATOM 2376 N N . ASN B 1 148 ? -29.953 24.297 -7.406 1 30.91 148 ASN B N 1
ATOM 2377 C CA . ASN B 1 148 ? -30.5 23.484 -8.492 1 30.91 148 ASN B CA 1
ATOM 2378 C C . ASN B 1 148 ? -30.016 23.969 -9.852 1 30.91 148 ASN B C 1
ATOM 2380 O O . ASN B 1 148 ? -30.422 25.031 -10.328 1 30.91 148 ASN B O 1
ATOM 2384 N N . ILE B 1 149 ? -28.781 24.016 -10.078 1 27.06 149 ILE B N 1
ATOM 2385 C CA . ILE B 1 149 ? -28.5 24.219 -11.5 1 27.06 149 ILE B CA 1
ATOM 2386 C C . ILE B 1 149 ? -29.406 23.312 -12.336 1 27.06 149 ILE B C 1
ATOM 2388 O O . ILE B 1 149 ? -29.266 22.078 -12.312 1 27.06 149 ILE B O 1
ATOM 2392 N N . VAL B 1 150 ? -30.688 23.797 -12.445 1 29.36 150 VAL B N 1
ATOM 2393 C CA . VAL B 1 150 ? -31.641 23.5 -13.5 1 29.36 150 VAL B CA 1
ATOM 2394 C C . VAL B 1 150 ? -31.047 23.844 -14.859 1 29.36 150 VAL B C 1
ATOM 2396 O O . VAL B 1 150 ? -30.656 24.984 -15.094 1 29.36 150 VAL B O 1
ATOM 2399 N N . TRP B 1 151 ? -30.422 22.875 -15.43 1 29.25 151 TRP B N 1
ATOM 2400 C CA . TRP B 1 151 ? -30.422 23.031 -16.875 1 29.25 151 TRP B CA 1
ATOM 2401 C C . TRP B 1 151 ? -31.766 23.547 -17.391 1 29.25 151 TRP B C 1
ATOM 2403 O O . TRP B 1 151 ? -32.812 22.922 -17.141 1 29.25 151 TRP B O 1
ATOM 2413 N N . LEU B 1 152 ? -31.828 24.875 -17.406 1 23.78 152 LEU B N 1
ATOM 2414 C CA . LEU B 1 152 ? -32.75 25.453 -18.375 1 23.78 152 LEU B CA 1
ATOM 2415 C C . LEU B 1 152 ? -32.25 25.219 -19.797 1 23.78 152 LEU B C 1
ATOM 2417 O O . LEU B 1 152 ? -31.047 25.359 -20.078 1 23.78 152 LEU B O 1
#

Secondary structure (DSSP, 8-state):
--------------PPPHHHHHHHHHHHHHHHHHHHHHHHHHHHHHHHHHHHHHHHHHHHHTT--HHHHHHHHPPTTSPPP---HHHHHHHHHHHHH-HHHHHHHHHTT-S---HHHHHHHHHHHT--TT--HHHHHTTS------------/--------------PPPHHHHHHHHHHHHHHHHHHHHHHHHHHHHHHHHHHHHHHHHHHHHTT--HHHHHHHHPPTTSPPP---HHHHHHHHHHHHH-HHHHHHHHHTT-S---HHHHHHHHHHHT--TT--HHHHHTTS------------

Foldseek 3Di:
DPPPPPPPPPVPPPDDDPVRVVVVVVVVVVVVVVVVVVVVVVVVVVVVVVVVVVVVVVVCVVPDDPLLVCQVVDDPPDDDGDDDPVQLVVLQVVVLVPVVVSVVCVVVVRSHDDLVVNLVVCVVVVPDPSGPVVSPPPPPPPPPPPPPPPPD/DDPPPPPPPPVPPPDDDPVRVVVVVVVVVVVVVVVVVVVVVVVVVVVVVVVVVVVVVVVCVVPDDPLLVCQVVDDPPDDDGDDDPVQLVVLQVVVLVPVVVSVVCVVVVRSHDDLVVNLVVCVVVVPDPSGPVVSPPPPPPPPPPPPPPPPD

Solvent-accessible surface area (backbone atoms only — not comparable to full-atom values): 17764 Å² total; per-residue (Å²): 133,81,81,78,74,75,68,73,69,69,74,71,72,70,79,72,50,68,68,54,43,52,51,48,41,53,52,42,52,51,50,39,52,50,40,51,50,49,34,51,52,39,49,52,50,32,51,51,41,45,49,51,40,51,52,54,52,53,47,46,55,64,48,37,53,71,53,33,50,48,52,58,67,57,53,92,86,54,76,81,75,73,77,45,67,70,56,51,51,52,51,47,52,31,32,47,53,19,56,65,30,44,49,51,42,49,73,43,49,44,68,64,80,49,69,67,55,51,34,52,49,26,66,73,70,65,59,60,84,72,54,54,60,73,58,67,58,63,68,62,74,73,78,72,73,78,76,70,78,64,85,122,134,80,81,78,74,71,69,71,68,68,73,70,71,70,78,74,48,67,68,55,44,52,51,47,41,53,51,42,51,53,50,38,52,50,41,51,50,50,34,52,52,39,47,51,50,31,51,50,40,47,49,50,40,52,49,53,52,53,48,45,55,62,48,37,52,72,50,33,49,48,52,58,68,57,52,94,84,56,77,79,76,72,78,48,67,70,58,50,50,52,52,45,52,31,34,47,53,19,57,65,31,44,50,52,40,49,73,43,50,45,67,64,82,49,70,65,56,50,35,51,48,26,64,74,70,66,58,58,83,71,56,55,59,73,60,68,58,61,67,61,73,72,77,71,75,78,76,68,80,64,86,121

pLDDT: mean 82.98, std 19.26, range [23.78, 98.0]

Organism: Amblyomma americanum (NCBI:txid6943)

Sequence (304 aa):
MVPVISVSFSAVRRPPTYDELRREVTTLKQQSADLRRDICEAARQAARVKAALSRQSERLSHFLRADQVERLVQLPGDAPVRWTEPTLRFALDIYRCSPKAYRTMLAAHYPLPSERALRAFCVEHGVQDGVPPELLLQAEPGEEDGANIVWLMVPVISVSFSAVRRPPTYDELRREVTTLKQQSADLRRDICEAARQAARVKAALSRQSERLSHFLRADQVERLVQLPGDAPVRWTEPTLRFALDIYRCSPKAYRTMLAAHYPLPSERALRAFCVEHGVQDGVPPELLLQAEPGEEDGANIVWL